Protein AF-A0A7S2KVE4-F1 (afdb_monomer_lite)

Sequence (294 aa):
MTSPTQKIRGSSISHDNDGPCSSSDQQRSCLSINYLPDSILRFIGEYLPKSSRAIMASALSRSACFDSDTLDFSDIGRDLAPKLTDSDISSILESIDAVNTLKVLKLIGCTNITGVGLDQLRGSIVLEQMDLSTSDSAMIANGEALFSPNFPWCFTLSEDAVIPILDSIIAEKDRALRHVQFPLVWRKKKSKQLVEFLESYNVPKRSRVCVQCDDNVVEFALWMNQTKDSSDWGLQRHTCYECTGHICQECEVGFCQDCKKQFCESCCTTKICDMCYSAVCSACEDLEVCEVCD

Foldseek 3Di:
DDDDDDDDDDDDDDDDDPDDDDDDDDPPVPDDPLPDDLVVLLVVLVVDDQQVQLLVLLVSLALSNHDDLEHACVPPDLVVLCVDELVSLLSSCVSNLNLERHQYDASASNLHYQQLSVLSNFLRQRHAEYHPEHYLQPVVDDDVLQPDPPNPRPHNHDCVRHLNRLVRLLVDLNRNHQYYHDYLVCQVVVDPSVVVSQVSVQQDNDFAAAPPPRDTADSPDRQADCDPPDSRHRQGPQAAPPPRHGHHPPQDWQQAPSNRGIHDCVVWDWDADPPPRHTHTVVSDPPPDDPVVD

Radius of gyration: 25.07 Å; chains: 1; bounding box: 78×84×50 Å

Structure (mmCIF, N/CA/C/O backbone):
data_AF-A0A7S2KVE4-F1
#
_entry.id   AF-A0A7S2KVE4-F1
#
loop_
_atom_site.group_PDB
_atom_site.id
_atom_site.type_symbol
_atom_site.label_atom_id
_atom_site.label_alt_id
_atom_site.label_comp_id
_atom_site.label_asym_id
_atom_site.label_entity_id
_atom_site.label_seq_id
_atom_site.pdbx_PDB_ins_code
_atom_site.Cartn_x
_atom_site.Cartn_y
_atom_site.Cartn_z
_atom_site.occupancy
_atom_site.B_iso_or_equiv
_atom_site.auth_seq_id
_atom_site.auth_comp_id
_atom_site.auth_asym_id
_atom_site.auth_atom_id
_atom_site.pdbx_PDB_model_num
ATOM 1 N N . MET A 1 1 ? -20.851 64.209 3.661 1.00 37.50 1 MET A N 1
ATOM 2 C CA . MET A 1 1 ? -22.262 64.602 3.485 1.00 37.50 1 MET A CA 1
ATOM 3 C C . MET A 1 1 ? -23.019 63.403 2.939 1.00 37.50 1 MET A C 1
ATOM 5 O O . MET A 1 1 ? -22.638 62.897 1.897 1.00 37.50 1 MET A O 1
ATOM 9 N N . THR A 1 2 ? -23.989 62.935 3.731 1.00 38.12 2 THR A N 1
ATOM 10 C CA . THR A 1 2 ? -25.195 62.160 3.367 1.00 38.12 2 THR A CA 1
ATOM 11 C C . THR A 1 2 ? -25.074 60.917 2.472 1.00 38.12 2 THR A C 1
ATOM 13 O O . THR A 1 2 ? -24.887 60.997 1.265 1.00 38.12 2 THR A O 1
ATOM 16 N N . SER A 1 3 ? -25.328 59.773 3.120 1.00 37.62 3 SER A N 1
ATOM 17 C CA . SER A 1 3 ? -25.843 58.507 2.569 1.00 37.62 3 SER A CA 1
ATOM 18 C C . SER A 1 3 ? -27.065 58.726 1.644 1.00 37.62 3 SER A C 1
ATOM 20 O O . SER A 1 3 ? -27.706 59.776 1.744 1.00 37.62 3 SER A O 1
ATOM 22 N N . PRO A 1 4 ? -27.465 57.741 0.815 1.00 42.78 4 PRO A N 1
ATOM 23 C CA . PRO A 1 4 ? -28.464 56.819 1.353 1.00 42.78 4 PRO A CA 1
ATOM 24 C C . PRO A 1 4 ? -28.351 55.349 0.924 1.00 42.78 4 PRO A C 1
ATOM 26 O O . PRO A 1 4 ? -28.014 54.972 -0.194 1.00 42.78 4 PRO A O 1
ATOM 29 N N . THR A 1 5 ? -28.756 54.551 1.899 1.00 38.25 5 THR A N 1
ATOM 30 C CA . THR A 1 5 ? -29.082 53.132 1.955 1.00 38.25 5 THR A CA 1
ATOM 31 C C . THR A 1 5 ? -30.133 52.727 0.911 1.00 38.25 5 THR A C 1
ATOM 33 O O . THR A 1 5 ? -31.184 53.363 0.819 1.00 38.25 5 THR A O 1
ATOM 36 N N . GLN A 1 6 ? -29.913 51.617 0.198 1.00 43.66 6 GLN A N 1
ATOM 37 C CA . GLN A 1 6 ? -30.975 50.912 -0.525 1.00 43.66 6 GLN A CA 1
ATOM 38 C C . GLN A 1 6 ? -31.408 49.658 0.236 1.00 43.66 6 GLN A C 1
ATOM 40 O O . GLN A 1 6 ? -30.608 48.849 0.696 1.00 43.66 6 GLN A O 1
ATOM 45 N N . LYS A 1 7 ? -32.727 49.574 0.385 1.00 37.28 7 LYS A N 1
ATOM 46 C CA . LYS A 1 7 ? -33.523 48.627 1.152 1.00 37.28 7 LYS A CA 1
ATOM 47 C C . LYS A 1 7 ? -34.227 47.751 0.118 1.00 37.28 7 LYS A C 1
ATOM 49 O O . LYS A 1 7 ? -35.029 48.283 -0.644 1.00 37.28 7 LYS A O 1
ATOM 54 N N . ILE A 1 8 ? -33.959 46.447 0.078 1.00 38.12 8 ILE A N 1
ATOM 55 C CA . ILE A 1 8 ? -34.764 45.506 -0.714 1.00 38.12 8 ILE A CA 1
ATOM 56 C C . ILE A 1 8 ? -35.298 44.419 0.216 1.00 38.12 8 ILE A C 1
ATOM 58 O O . ILE A 1 8 ? -34.554 43.689 0.862 1.00 38.12 8 ILE A O 1
ATOM 62 N N . ARG A 1 9 ? -36.631 44.404 0.301 1.00 35.88 9 ARG A N 1
ATOM 63 C CA . ARG A 1 9 ? -37.489 43.370 0.882 1.00 35.88 9 ARG A CA 1
ATOM 64 C C . ARG A 1 9 ? -37.515 42.153 -0.048 1.00 35.88 9 ARG A C 1
ATOM 66 O O . ARG A 1 9 ? -37.718 42.322 -1.244 1.00 35.88 9 ARG A O 1
ATOM 73 N N . GLY A 1 10 ? -37.452 40.961 0.532 1.00 31.58 10 GLY A N 1
ATOM 74 C CA . GLY A 1 10 ? -37.867 39.692 -0.074 1.00 31.58 10 GLY A CA 1
ATOM 75 C C . GLY A 1 10 ? -37.940 38.652 1.041 1.00 31.58 10 GLY A C 1
ATOM 76 O O . GLY A 1 10 ? -36.912 38.202 1.520 1.00 31.58 10 GLY A O 1
ATOM 77 N N . SER A 1 11 ? -39.086 38.563 1.712 1.00 33.53 11 SER A N 1
ATOM 78 C CA . SER A 1 11 ? -40.054 37.466 1.547 1.00 33.53 11 SER A CA 1
ATOM 79 C C . SER A 1 11 ? -39.602 36.187 2.250 1.00 33.53 11 SER A C 1
ATOM 81 O O . SER A 1 11 ? -38.958 35.316 1.678 1.00 33.53 11 SER A O 1
ATOM 83 N N . SER A 1 12 ? -39.983 36.113 3.521 1.00 33.41 12 SER A N 1
ATOM 84 C CA . SER A 1 12 ? -40.052 34.915 4.346 1.00 33.41 12 SER A CA 1
ATOM 85 C C . SER A 1 12 ? -41.015 33.906 3.712 1.00 33.41 12 SER A C 1
ATOM 87 O O . SER A 1 12 ? -42.195 34.204 3.541 1.00 33.41 12 SER A O 1
ATOM 89 N N . ILE A 1 13 ? -40.513 32.717 3.381 1.00 35.41 13 ILE A N 1
ATOM 90 C CA . ILE A 1 13 ? -41.338 31.541 3.094 1.00 35.41 13 ILE A CA 1
ATOM 91 C C . ILE A 1 13 ? -41.399 30.737 4.390 1.00 35.41 13 ILE A C 1
ATOM 93 O O . ILE A 1 13 ? -40.468 30.021 4.746 1.00 35.41 13 ILE A O 1
ATOM 97 N N . SER A 1 14 ? -42.490 30.929 5.121 1.00 36.00 14 SER A N 1
ATOM 98 C CA . SER A 1 14 ? -42.961 30.042 6.178 1.00 36.00 14 SER A CA 1
ATOM 99 C C . SER A 1 14 ? -43.645 28.840 5.526 1.00 36.00 14 SER A C 1
ATOM 101 O O . SER A 1 14 ? -44.708 28.993 4.923 1.00 36.00 14 SER A O 1
ATOM 103 N N . HIS A 1 15 ? -43.046 27.657 5.643 1.00 35.84 15 HIS A N 1
ATOM 104 C CA . HIS A 1 15 ? -43.763 26.394 5.489 1.00 35.84 15 HIS A CA 1
ATOM 105 C C . HIS A 1 15 ? -44.013 25.824 6.883 1.00 35.84 15 HIS A C 1
ATOM 107 O O . HIS A 1 15 ? -43.263 24.988 7.375 1.00 35.84 15 HIS A O 1
ATOM 113 N N . ASP A 1 16 ? -45.077 26.324 7.507 1.00 36.28 16 ASP A N 1
ATOM 114 C CA . ASP A 1 16 ? -45.781 25.619 8.570 1.00 36.28 16 ASP A CA 1
ATOM 115 C C . ASP A 1 16 ? -46.577 24.484 7.919 1.00 36.28 16 ASP A C 1
ATOM 117 O O . ASP A 1 16 ? -47.416 24.728 7.050 1.00 36.28 16 ASP A O 1
ATOM 121 N N . ASN A 1 17 ? -46.297 23.243 8.310 1.00 40.34 17 ASN A N 1
ATOM 122 C CA . ASN A 1 17 ? -47.206 22.112 8.121 1.00 40.34 17 ASN A CA 1
ATOM 123 C C . ASN A 1 17 ? -46.894 21.021 9.161 1.00 40.34 17 ASN A C 1
ATOM 125 O O . ASN A 1 17 ? -46.610 19.875 8.827 1.00 40.34 17 ASN A O 1
ATOM 129 N N . ASP A 1 18 ? -46.973 21.393 10.439 1.00 38.66 18 ASP A N 1
ATOM 130 C CA . ASP A 1 18 ? -47.100 20.443 11.545 1.00 38.66 18 ASP A CA 1
ATOM 131 C C . ASP A 1 18 ? -48.589 20.183 11.805 1.00 38.66 18 ASP A C 1
ATOM 133 O O . ASP A 1 18 ? -49.257 20.875 12.575 1.00 38.66 18 ASP A O 1
ATOM 137 N N . GLY A 1 19 ? -49.130 19.179 11.116 1.00 36.41 19 GLY A N 1
ATOM 138 C CA . GLY A 1 19 ? -50.400 18.554 11.475 1.00 36.41 19 GLY A CA 1
ATOM 139 C C . GLY A 1 19 ? -50.148 17.352 12.395 1.00 36.41 19 GLY A C 1
ATOM 140 O O . GLY A 1 19 ? -49.300 16.519 12.066 1.00 36.41 19 GLY A O 1
ATOM 141 N N . PRO A 1 20 ? -50.865 17.198 13.525 1.00 45.25 20 PRO A N 1
ATOM 142 C CA . PRO A 1 20 ? -50.695 16.044 14.392 1.00 45.25 20 PRO A CA 1
ATOM 143 C C . PRO A 1 20 ? -51.437 14.846 13.790 1.00 45.25 20 PRO A C 1
ATOM 145 O O . PRO A 1 20 ? -52.660 14.745 13.878 1.00 45.25 20 PRO A O 1
ATOM 148 N N . CYS A 1 21 ? -50.697 13.913 13.192 1.00 36.75 21 CYS A N 1
ATOM 149 C CA . CYS A 1 21 ? -51.222 12.581 12.907 1.00 36.75 21 CYS A CA 1
ATOM 150 C C . CYS A 1 21 ? -51.374 11.819 14.227 1.00 36.75 21 CYS A C 1
ATOM 152 O O . CYS A 1 21 ? -50.407 11.279 14.765 1.00 36.75 21 CYS A O 1
ATOM 154 N N . SER A 1 22 ? -52.597 11.773 14.749 1.00 48.34 22 SER A N 1
ATOM 155 C CA . SER A 1 22 ? -52.990 10.839 15.794 1.00 48.34 22 SER A CA 1
ATOM 156 C C . SER A 1 22 ? -53.785 9.663 15.219 1.00 48.34 22 SER A C 1
ATOM 158 O O . SER A 1 22 ? -54.640 9.804 14.347 1.00 48.34 22 SER A O 1
ATOM 160 N N . SER A 1 23 ? -53.510 8.503 15.818 1.00 46.81 23 SER A N 1
ATOM 161 C CA . SER A 1 23 ? -54.263 7.241 15.839 1.00 46.81 23 SER A CA 1
ATOM 162 C C . SER A 1 23 ? -54.229 6.288 14.629 1.00 46.81 23 SER A C 1
ATOM 164 O O . SER A 1 23 ? -55.011 6.386 13.691 1.00 46.81 23 SER A O 1
ATOM 166 N N . SER A 1 24 ? -53.435 5.228 14.838 1.00 46.12 24 SER A N 1
ATOM 167 C CA . SER A 1 24 ? -53.805 3.795 14.820 1.00 46.12 24 SER A CA 1
ATOM 168 C C . SER A 1 24 ? -53.152 2.898 13.754 1.00 46.12 24 SER A C 1
ATOM 170 O O . SER A 1 24 ? -53.350 3.044 12.556 1.00 46.12 24 SER A O 1
ATOM 172 N N . ASP A 1 25 ? -52.380 1.938 14.278 1.00 48.91 25 ASP A N 1
ATOM 173 C CA . ASP A 1 25 ? -52.050 0.621 13.728 1.00 48.91 25 ASP A CA 1
ATOM 174 C C . ASP A 1 25 ? -51.279 0.514 12.409 1.00 48.91 25 ASP A C 1
ATOM 176 O O . ASP A 1 25 ? -51.756 0.011 11.396 1.00 48.91 25 ASP A O 1
ATOM 180 N N . GLN A 1 26 ? -49.976 0.778 12.511 1.00 49.00 26 GLN A N 1
ATOM 181 C CA . GLN A 1 26 ? -48.989 -0.231 12.122 1.00 49.00 26 GLN A CA 1
ATOM 182 C C . GLN A 1 26 ? -47.690 0.024 12.882 1.00 49.00 26 GLN A C 1
ATOM 184 O O . GLN A 1 26 ? -46.795 0.736 12.433 1.00 49.00 26 GLN A O 1
ATOM 189 N N . GLN A 1 27 ? -47.580 -0.590 14.057 1.00 51.03 27 GLN A N 1
ATOM 190 C CA . GLN A 1 27 ? -46.311 -0.780 14.745 1.00 51.03 27 GLN A CA 1
ATOM 191 C C . GLN A 1 27 ? -45.487 -1.768 13.907 1.00 51.03 27 GLN A C 1
ATOM 193 O O . GLN A 1 27 ? -45.357 -2.944 14.229 1.00 51.03 27 GLN A O 1
ATOM 198 N N . ARG A 1 28 ? -44.981 -1.306 12.756 1.00 53.06 28 ARG A N 1
ATOM 199 C CA . ARG A 1 28 ? -43.907 -1.992 12.049 1.00 53.06 28 ARG A CA 1
ATOM 200 C C . ARG A 1 28 ? -42.734 -1.938 13.008 1.00 53.06 28 ARG A C 1
ATOM 202 O O . ARG A 1 28 ? -42.094 -0.900 13.146 1.00 53.06 28 ARG A O 1
ATOM 209 N N . SER A 1 29 ? -42.506 -3.037 13.717 1.00 63.84 29 SER A N 1
ATOM 210 C CA . SER A 1 29 ? -41.255 -3.315 14.404 1.00 63.84 29 SER A CA 1
ATOM 211 C C . SER A 1 29 ? -40.149 -3.222 13.357 1.00 63.84 29 SER A C 1
ATOM 213 O O . SER A 1 29 ? -39.866 -4.184 12.645 1.00 63.84 29 SER A O 1
ATOM 215 N N . CYS A 1 30 ? -39.615 -2.017 13.170 1.00 67.62 30 CYS A N 1
ATOM 216 C CA . CYS A 1 30 ? -38.537 -1.762 12.240 1.00 67.62 30 CYS A CA 1
ATOM 217 C C . CYS A 1 30 ? -37.311 -2.460 12.821 1.00 67.62 30 CYS A C 1
ATOM 219 O O . CYS A 1 30 ? -36.759 -2.026 13.833 1.00 67.62 30 CYS A O 1
ATOM 221 N N . LEU A 1 31 ? -36.949 -3.600 12.237 1.00 77.62 31 LEU A N 1
ATOM 222 C CA . LEU A 1 31 ? -35.719 -4.297 12.577 1.00 77.62 31 LEU A CA 1
ATOM 223 C C . LEU A 1 31 ? -34.563 -3.392 12.147 1.00 77.62 31 LEU A C 1
ATOM 225 O O . LEU A 1 31 ? -34.306 -3.2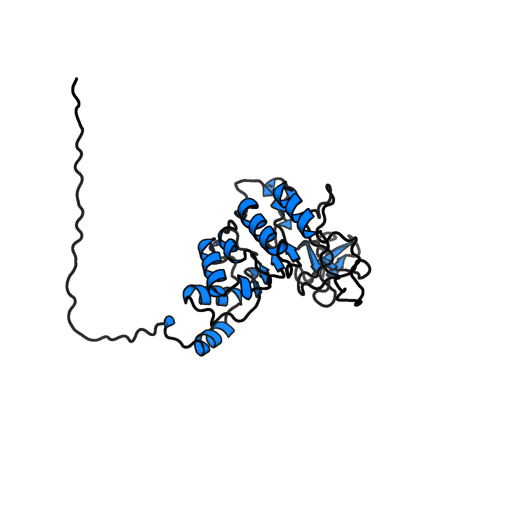33 10.957 1.00 77.62 31 LEU A O 1
ATOM 229 N N . SER A 1 32 ? -33.901 -2.762 13.116 1.00 86.25 32 SER A N 1
ATOM 230 C CA . SER A 1 32 ? -32.697 -1.981 12.853 1.00 86.25 32 SER A CA 1
ATOM 231 C C . SER A 1 32 ? -31.474 -2.877 12.975 1.00 86.25 32 SER A C 1
ATOM 233 O O . SER A 1 32 ? -31.273 -3.548 13.991 1.00 86.25 32 SER A O 1
ATOM 235 N N . ILE A 1 33 ? -30.642 -2.850 11.935 1.00 87.25 33 ILE A N 1
ATOM 236 C CA . ILE A 1 33 ? -29.373 -3.579 11.868 1.00 87.25 33 ILE A CA 1
ATOM 237 C C . ILE A 1 33 ? -28.438 -3.219 13.036 1.00 87.25 33 ILE A C 1
ATOM 239 O O . ILE A 1 33 ? -27.675 -4.063 13.500 1.00 87.25 33 ILE A O 1
ATOM 243 N N . ASN A 1 34 ? -28.573 -2.009 13.593 1.00 86.81 34 ASN A N 1
ATOM 244 C CA . ASN A 1 34 ? -27.774 -1.530 14.722 1.00 86.81 34 ASN A CA 1
ATOM 245 C C . ASN A 1 34 ? -28.021 -2.324 16.015 1.00 86.81 34 ASN A C 1
ATOM 247 O O . ASN A 1 34 ? -27.156 -2.334 16.887 1.00 86.81 34 ASN A O 1
ATOM 251 N N . TYR A 1 35 ? -29.165 -3.007 16.141 1.00 89.88 35 TYR A N 1
ATOM 252 C CA . TYR A 1 35 ? -29.484 -3.840 17.305 1.00 89.88 35 TYR A CA 1
ATOM 253 C C . TYR A 1 35 ? -29.068 -5.304 17.143 1.00 89.88 35 TYR A C 1
ATOM 255 O O . TYR A 1 35 ? -29.270 -6.098 18.063 1.00 89.88 35 TYR A O 1
ATOM 263 N N . LEU A 1 36 ? -28.492 -5.690 15.999 1.00 91.69 36 LEU A N 1
ATOM 264 C CA . LEU A 1 36 ? -28.006 -7.054 15.828 1.00 91.69 36 LEU A CA 1
ATOM 265 C C . LEU A 1 36 ? -26.792 -7.309 16.741 1.00 91.69 36 LEU A C 1
ATOM 267 O O . LEU A 1 36 ? -25.918 -6.442 16.865 1.00 91.69 36 LEU A O 1
ATOM 271 N N . PRO A 1 37 ? -26.701 -8.490 17.378 1.00 93.56 37 PRO A N 1
ATOM 272 C CA . PRO A 1 37 ? -25.508 -8.899 18.113 1.00 93.56 37 PRO A CA 1
ATOM 273 C C . PRO A 1 37 ? -24.274 -8.981 17.207 1.00 93.56 37 PRO A C 1
ATOM 275 O O . PRO A 1 37 ? -24.391 -9.310 16.026 1.00 93.56 37 PRO A O 1
ATOM 278 N N . ASP A 1 38 ? -23.085 -8.768 17.778 1.00 93.75 38 ASP A N 1
ATOM 279 C CA . ASP A 1 38 ? -21.805 -8.869 17.053 1.00 93.75 38 ASP A CA 1
ATOM 280 C C . ASP A 1 38 ? -21.6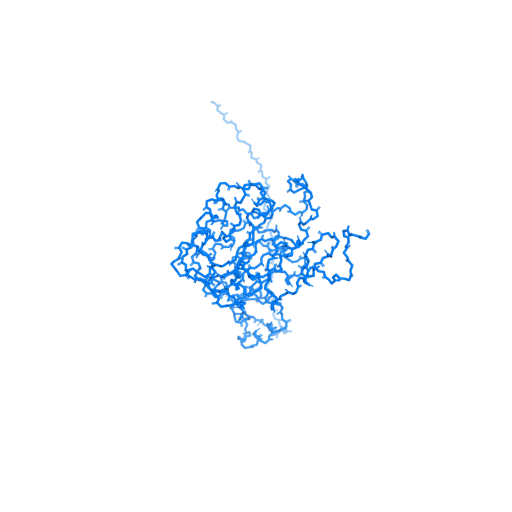30 -10.220 16.350 1.00 93.75 38 ASP A C 1
ATOM 282 O O . ASP A 1 38 ? -21.099 -10.277 15.246 1.00 93.75 38 ASP A O 1
ATOM 286 N N . SER A 1 39 ? -22.122 -11.309 16.950 1.00 94.62 39 SER A N 1
ATOM 287 C CA . SER A 1 39 ? -22.070 -12.644 16.344 1.00 94.62 39 SER A CA 1
ATOM 288 C C . SER A 1 39 ? -22.852 -12.732 15.032 1.00 94.62 39 SER A C 1
ATOM 290 O O . SER A 1 39 ? -22.402 -13.391 14.100 1.00 94.62 39 SER A O 1
ATOM 292 N N . ILE A 1 40 ? -23.992 -12.045 14.937 1.00 94.31 40 ILE A N 1
ATOM 293 C CA . ILE A 1 40 ? -24.805 -12.005 13.718 1.00 94.31 40 ILE A CA 1
ATOM 294 C C . ILE A 1 40 ? -24.165 -11.080 12.683 1.00 94.31 40 ILE A C 1
ATOM 296 O O . ILE A 1 40 ? -24.127 -11.425 11.507 1.00 94.31 40 ILE A O 1
ATOM 300 N N . LEU A 1 41 ? -23.621 -9.935 13.104 1.00 93.94 41 LEU A N 1
ATOM 301 C CA . LEU A 1 41 ? -22.902 -9.034 12.197 1.00 93.94 41 LEU A CA 1
ATOM 302 C C . LEU A 1 41 ? -21.656 -9.695 11.603 1.00 93.94 41 LEU A C 1
ATOM 304 O O . LEU A 1 41 ? -21.398 -9.535 10.414 1.00 93.94 41 LEU A O 1
ATOM 308 N N . ARG A 1 42 ? -20.922 -10.479 12.400 1.00 93.69 42 ARG A N 1
ATOM 309 C CA . ARG A 1 42 ? -19.792 -11.280 11.922 1.00 93.69 42 ARG A CA 1
ATOM 310 C C . ARG A 1 42 ? -20.238 -12.321 10.905 1.00 93.69 42 ARG A C 1
ATOM 312 O O . ARG A 1 42 ? -19.663 -12.378 9.827 1.00 93.69 42 ARG A O 1
ATOM 319 N N . PHE A 1 43 ? -21.307 -13.060 11.209 1.00 93.94 43 PHE A N 1
ATOM 320 C CA . PHE A 1 43 ? -21.885 -14.032 10.281 1.00 93.94 43 PHE A CA 1
ATOM 321 C C . PHE A 1 43 ? -22.322 -13.389 8.955 1.00 93.94 43 PHE A C 1
ATOM 323 O O . PHE A 1 43 ? -22.070 -13.941 7.893 1.00 93.94 43 PHE A O 1
ATOM 330 N N . ILE A 1 44 ? -22.932 -12.198 8.986 1.00 92.69 44 ILE A N 1
ATOM 331 C CA . ILE A 1 44 ? -23.250 -11.438 7.763 1.00 92.69 44 ILE A CA 1
ATOM 332 C C . ILE A 1 44 ? -21.961 -11.044 7.025 1.00 92.69 44 ILE A C 1
ATOM 334 O O . ILE A 1 44 ? -21.889 -11.162 5.803 1.00 92.69 44 ILE A O 1
ATOM 338 N N . GLY A 1 45 ? -20.940 -10.608 7.766 1.00 92.12 45 GLY A N 1
ATOM 339 C CA . GLY A 1 45 ? -19.639 -10.222 7.230 1.00 92.12 45 GLY A CA 1
ATOM 340 C C . GLY A 1 45 ? -18.917 -11.341 6.476 1.00 92.12 45 GLY A C 1
ATOM 341 O O . GLY A 1 45 ? -18.214 -11.042 5.517 1.00 92.12 45 GLY A O 1
ATOM 342 N N . GLU A 1 46 ? -19.118 -12.613 6.833 1.00 92.50 46 GLU A N 1
ATOM 343 C CA . GLU A 1 46 ? -18.507 -13.764 6.138 1.00 92.50 46 GLU A CA 1
ATOM 344 C C . GLU A 1 46 ? -18.897 -13.856 4.651 1.00 92.50 46 GLU A C 1
ATOM 346 O O . GLU A 1 46 ? -18.151 -14.422 3.855 1.00 92.50 46 GLU A O 1
ATOM 351 N N . TYR A 1 47 ? -20.023 -13.253 4.251 1.00 93.75 47 TYR A N 1
ATOM 352 C CA . TYR A 1 47 ? -20.472 -13.191 2.854 1.00 93.75 47 TYR A CA 1
ATOM 353 C C . TYR A 1 47 ? -19.953 -11.961 2.097 1.00 93.75 47 TYR A C 1
ATOM 355 O O . TYR A 1 47 ? -20.274 -11.783 0.921 1.00 93.75 47 TYR A O 1
ATOM 363 N N . LEU A 1 48 ? -19.191 -11.086 2.759 1.00 92.69 48 LEU A N 1
ATOM 364 C CA . LEU A 1 48 ? -18.720 -9.821 2.208 1.00 92.69 48 LEU A CA 1
ATOM 365 C C . LEU A 1 48 ? -17.197 -9.832 1.990 1.00 92.69 48 LEU A C 1
ATOM 367 O O . LEU A 1 48 ? -16.442 -10.310 2.848 1.00 92.69 48 LEU A O 1
ATOM 371 N N . PRO A 1 49 ? -16.706 -9.216 0.896 1.00 92.06 49 PRO A N 1
ATOM 372 C CA . PRO A 1 49 ? -15.285 -8.916 0.745 1.00 92.06 49 PRO A CA 1
ATOM 373 C C . PRO A 1 49 ? -14.739 -8.128 1.943 1.00 92.06 49 PRO A C 1
ATOM 375 O O . PRO A 1 49 ? -15.471 -7.375 2.593 1.00 92.06 49 PRO A O 1
ATOM 378 N N . LYS A 1 50 ? -13.439 -8.264 2.230 1.00 93.12 50 LYS A N 1
ATOM 379 C CA . LYS A 1 50 ? -12.784 -7.635 3.397 1.00 93.12 50 LYS A CA 1
ATOM 380 C C . LYS A 1 50 ? -13.026 -6.124 3.463 1.00 93.12 50 LYS A C 1
ATOM 382 O O . LYS A 1 50 ? -13.392 -5.597 4.508 1.00 93.12 50 LYS A O 1
ATOM 387 N N . SER A 1 51 ? -12.898 -5.430 2.341 1.00 92.75 51 SER A N 1
ATOM 388 C CA . SER A 1 51 ? -13.156 -3.990 2.245 1.00 92.75 51 SER A CA 1
ATOM 389 C C . SER A 1 51 ? -14.626 -3.625 2.463 1.00 92.75 51 SER A C 1
ATOM 391 O O . SER A 1 51 ? -14.915 -2.656 3.159 1.00 92.75 51 SER A O 1
ATOM 393 N N . SER A 1 52 ? -15.571 -4.433 1.972 1.00 94.62 52 SER A N 1
ATOM 394 C CA . SER A 1 52 ? -17.002 -4.242 2.265 1.00 94.62 52 SER A CA 1
ATOM 395 C C . SER A 1 52 ? -17.331 -4.451 3.744 1.00 94.62 52 SER A C 1
ATOM 397 O O . SER A 1 52 ? -18.143 -3.712 4.297 1.00 94.62 52 SER A O 1
ATOM 399 N N . ARG A 1 53 ? -16.660 -5.397 4.413 1.00 94.56 53 ARG A N 1
ATOM 400 C CA . ARG A 1 53 ? -16.752 -5.562 5.870 1.00 94.56 53 ARG A CA 1
ATOM 401 C C . ARG A 1 53 ? -16.252 -4.330 6.621 1.00 94.56 53 ARG A C 1
ATOM 403 O O . ARG A 1 53 ? -16.915 -3.886 7.548 1.00 94.56 53 ARG A O 1
ATOM 410 N N . ALA A 1 54 ? -15.133 -3.741 6.203 1.00 94.06 54 ALA A N 1
ATOM 411 C CA . ALA A 1 54 ? -14.609 -2.521 6.821 1.00 94.06 54 ALA A CA 1
ATOM 412 C C . ALA A 1 54 ? -15.557 -1.317 6.631 1.00 94.06 54 ALA A C 1
ATOM 414 O O . ALA A 1 54 ? -15.804 -0.561 7.570 1.00 94.06 54 ALA A O 1
ATOM 415 N N . ILE A 1 55 ? -16.162 -1.179 5.445 1.00 94.44 55 ILE A N 1
ATOM 416 C CA . ILE A 1 55 ? -17.192 -0.160 5.175 1.00 94.44 55 ILE A CA 1
ATOM 417 C C . ILE A 1 55 ? -18.424 -0.385 6.064 1.00 94.44 55 ILE A C 1
ATOM 419 O O . ILE A 1 55 ? -18.943 0.560 6.658 1.00 94.44 55 ILE A O 1
ATOM 423 N N . MET A 1 56 ? -18.875 -1.634 6.205 1.00 93.94 56 MET A N 1
ATOM 424 C CA . MET A 1 56 ? -19.973 -1.991 7.105 1.00 93.94 56 MET A CA 1
ATOM 425 C C . MET A 1 56 ? -19.625 -1.689 8.569 1.00 93.94 56 MET A C 1
ATOM 427 O O . MET A 1 56 ? -20.467 -1.156 9.291 1.00 93.94 56 MET A O 1
ATOM 431 N N . ALA A 1 57 ? -18.389 -1.962 8.995 1.00 93.00 57 ALA A N 1
ATOM 432 C CA . ALA A 1 57 ? -17.916 -1.647 10.339 1.00 93.00 57 ALA A CA 1
ATOM 433 C C . ALA A 1 57 ? -18.003 -0.144 10.615 1.00 93.00 57 ALA A C 1
ATOM 435 O O . ALA A 1 57 ? -18.492 0.260 11.669 1.00 93.00 57 ALA A O 1
ATOM 436 N N . SER A 1 58 ? -17.613 0.675 9.637 1.00 93.88 58 SER A N 1
ATOM 437 C CA . SER A 1 58 ? -17.725 2.130 9.708 1.00 93.88 58 SER A CA 1
ATOM 438 C C . SER A 1 58 ? -19.175 2.609 9.783 1.00 93.88 58 SER A C 1
ATOM 440 O O . SER A 1 58 ? -19.534 3.355 10.693 1.00 93.88 58 SER A O 1
ATOM 442 N N . ALA A 1 59 ? -20.039 2.109 8.893 1.00 93.56 59 ALA A N 1
ATOM 443 C CA . ALA A 1 59 ? -21.453 2.483 8.845 1.00 93.56 59 ALA A CA 1
ATOM 444 C C . ALA A 1 59 ? -22.213 2.140 10.139 1.00 93.56 59 ALA A C 1
ATOM 446 O O . ALA A 1 59 ? -23.161 2.833 10.507 1.00 93.56 59 ALA A O 1
ATOM 447 N N . LEU A 1 60 ? -21.801 1.072 10.826 1.00 92.44 60 LEU A N 1
ATOM 448 C CA . LEU A 1 60 ? -22.371 0.644 12.104 1.00 92.44 60 LEU A CA 1
ATOM 449 C C . LEU A 1 60 ? -21.625 1.215 13.318 1.00 92.44 60 LEU A C 1
ATOM 451 O O . LEU A 1 60 ? -22.072 0.997 14.444 1.00 92.44 60 LEU A O 1
ATOM 455 N N . SER A 1 61 ? -20.486 1.883 13.100 1.00 90.88 61 SER A N 1
ATOM 456 C CA . SER A 1 61 ? -19.521 2.280 14.134 1.00 90.88 61 SER A CA 1
ATOM 457 C C . SER A 1 61 ? -19.147 1.114 15.066 1.00 90.88 61 SER A C 1
ATOM 459 O O . SER A 1 61 ? -19.086 1.259 16.287 1.00 90.88 61 SER A O 1
ATOM 461 N N . ARG A 1 62 ? -18.965 -0.083 14.489 1.00 88.38 62 ARG A N 1
ATOM 462 C CA . ARG A 1 62 ? -18.703 -1.348 15.193 1.00 88.38 62 ARG A CA 1
ATOM 463 C C . ARG A 1 62 ? -17.710 -2.199 14.407 1.00 88.38 62 ARG A C 1
ATOM 465 O O . ARG A 1 62 ? -18.037 -2.694 13.333 1.00 88.38 62 ARG A O 1
ATOM 472 N N . SER A 1 63 ? -16.552 -2.488 14.996 1.00 88.62 63 SER A N 1
ATOM 473 C CA . SER A 1 63 ? -15.511 -3.342 14.397 1.00 88.62 63 SER A CA 1
ATOM 474 C C . SER A 1 63 ? -15.906 -4.816 14.243 1.00 88.62 63 SER A C 1
ATOM 476 O O . SER A 1 63 ? -15.210 -5.573 13.581 1.00 88.62 63 SER A O 1
ATOM 478 N N . ALA A 1 64 ? -17.030 -5.248 14.822 1.00 85.69 64 ALA A N 1
ATOM 479 C CA . ALA A 1 64 ? -17.405 -6.657 14.958 1.00 85.69 64 ALA A CA 1
ATOM 480 C C . ALA A 1 64 ? -17.458 -7.471 13.655 1.00 85.69 64 ALA A C 1
ATOM 482 O O . ALA A 1 64 ? -17.321 -8.697 13.698 1.00 85.69 64 ALA A O 1
ATOM 483 N N . CYS A 1 65 ? -17.681 -6.805 12.520 1.00 85.44 65 CYS A N 1
ATOM 484 C CA . CYS A 1 65 ? -17.730 -7.441 11.208 1.00 85.44 65 CYS A CA 1
ATOM 485 C C . CYS A 1 65 ? -16.378 -7.464 10.477 1.00 85.44 65 CYS A C 1
ATOM 487 O O . CYS A 1 65 ? -16.305 -8.078 9.418 1.00 85.44 65 CYS A O 1
ATOM 489 N N . PHE A 1 66 ? -15.317 -6.863 11.029 1.00 90.00 66 PHE A N 1
ATOM 490 C CA . PHE A 1 66 ? -13.982 -6.833 10.438 1.00 90.00 66 PHE A CA 1
ATOM 491 C C . PHE A 1 66 ? -12.947 -7.477 11.372 1.00 90.00 66 PHE A C 1
ATOM 493 O O . PHE A 1 66 ? -12.600 -6.937 12.417 1.00 90.00 66 PHE A O 1
ATOM 500 N N . ASP A 1 67 ? -12.458 -8.651 10.981 1.00 90.06 67 ASP A N 1
ATOM 501 C CA . ASP A 1 67 ? -11.504 -9.480 11.729 1.00 90.06 67 ASP A CA 1
ATOM 502 C C . ASP A 1 67 ? -10.204 -9.750 10.951 1.00 90.06 67 ASP A C 1
ATOM 504 O O . ASP A 1 67 ? -9.402 -10.599 11.339 1.00 90.06 67 ASP A O 1
ATOM 508 N N . SER A 1 68 ? -9.990 -9.033 9.844 1.00 93.88 68 SER A N 1
ATOM 509 C CA . SER A 1 68 ? -8.788 -9.158 9.021 1.00 93.88 68 SER A CA 1
ATOM 510 C C . SER A 1 68 ? -7.760 -8.095 9.399 1.00 93.88 68 SER A C 1
ATOM 512 O O . SER A 1 68 ? -8.103 -6.961 9.691 1.00 93.88 68 SER A O 1
ATOM 514 N N . ASP A 1 69 ? -6.481 -8.420 9.263 1.00 96.56 69 ASP A N 1
ATOM 515 C CA . ASP A 1 69 ? -5.370 -7.457 9.309 1.00 96.56 69 ASP A CA 1
ATOM 516 C C . ASP A 1 69 ? -5.067 -6.819 7.936 1.00 96.56 69 ASP A C 1
ATOM 518 O O . ASP A 1 69 ? -4.056 -6.138 7.760 1.00 96.56 69 ASP A O 1
ATOM 522 N N . THR A 1 70 ? -5.938 -7.046 6.949 1.00 96.94 70 THR A N 1
ATOM 523 C CA . THR A 1 70 ? -5.759 -6.643 5.553 1.00 96.94 70 THR A CA 1
ATOM 524 C C . THR A 1 70 ? -6.993 -5.895 5.074 1.00 96.94 70 THR A C 1
ATOM 526 O O . THR A 1 70 ? -8.099 -6.441 5.080 1.00 96.94 70 THR A O 1
ATOM 529 N N . LEU A 1 71 ? -6.786 -4.669 4.604 1.00 96.62 71 LEU A N 1
ATOM 530 C CA . LEU A 1 71 ? -7.791 -3.834 3.967 1.00 96.62 71 LEU A CA 1
ATOM 531 C C . LEU A 1 71 ? -7.360 -3.560 2.525 1.00 96.62 71 LEU A C 1
ATOM 533 O O . LEU A 1 71 ? -6.476 -2.742 2.266 1.00 96.62 71 LEU A O 1
ATOM 537 N N . ASP A 1 72 ? -7.988 -4.278 1.598 1.00 95.06 72 ASP A N 1
ATOM 538 C CA . ASP A 1 72 ? -7.709 -4.205 0.167 1.00 95.06 72 ASP A CA 1
ATOM 539 C C . ASP A 1 72 ? -8.928 -3.657 -0.584 1.00 95.06 72 ASP A C 1
ATOM 541 O O . ASP A 1 72 ? -9.992 -4.283 -0.628 1.00 95.06 72 ASP A O 1
ATOM 545 N N . PHE A 1 73 ? -8.789 -2.452 -1.138 1.00 93.12 73 PHE A N 1
ATOM 546 C CA . PHE A 1 73 ? -9.845 -1.810 -1.917 1.00 93.12 73 PHE A CA 1
ATOM 547 C C . PHE A 1 73 ? -9.863 -2.243 -3.391 1.00 93.12 73 PHE A C 1
ATOM 549 O O . PHE A 1 73 ? -10.784 -1.859 -4.105 1.00 93.12 73 PHE A O 1
ATOM 556 N N . SER A 1 74 ? -8.943 -3.100 -3.849 1.00 87.31 74 SER A N 1
ATOM 557 C CA . SER A 1 74 ? -9.078 -3.714 -5.182 1.00 87.31 74 SER A CA 1
ATOM 558 C C . SER A 1 74 ? -10.311 -4.627 -5.285 1.00 87.31 74 SER A C 1
ATOM 560 O O . SER A 1 74 ? -10.877 -4.784 -6.366 1.00 87.31 74 SER A O 1
ATOM 562 N N . ASP A 1 75 ? -10.786 -5.148 -4.147 1.00 86.00 75 ASP A N 1
ATOM 563 C CA . ASP A 1 75 ? -11.970 -6.009 -4.057 1.00 86.00 75 ASP A CA 1
ATOM 564 C C . ASP A 1 75 ? -13.305 -5.249 -4.149 1.00 86.00 75 ASP A C 1
ATOM 566 O O . ASP A 1 75 ? -14.359 -5.871 -4.319 1.00 86.00 75 ASP A O 1
ATOM 570 N N . ILE A 1 76 ? -13.312 -3.916 -3.999 1.00 85.56 76 ILE A N 1
ATOM 571 C CA . ILE A 1 76 ? -14.547 -3.145 -4.183 1.00 85.56 76 ILE A CA 1
ATOM 572 C C . ILE A 1 76 ? -14.741 -2.794 -5.652 1.00 85.56 76 ILE A C 1
ATOM 574 O O . ILE A 1 76 ? -13.812 -2.437 -6.371 1.00 85.56 76 ILE A O 1
ATOM 578 N N . GLY A 1 77 ? -15.995 -2.881 -6.100 1.00 80.88 77 GLY A N 1
ATOM 579 C CA . GLY A 1 77 ? -16.351 -2.606 -7.487 1.00 80.88 77 GLY A CA 1
ATOM 580 C C . GLY A 1 77 ? -15.818 -1.252 -7.964 1.00 80.88 77 GLY A C 1
ATOM 581 O O . GLY A 1 77 ? -15.816 -0.268 -7.217 1.00 80.88 77 GLY A O 1
ATOM 582 N N . ARG A 1 78 ? -15.427 -1.196 -9.244 1.00 82.00 78 ARG A N 1
ATOM 583 C CA . ARG A 1 78 ? -14.860 -0.002 -9.905 1.00 82.00 78 ARG A CA 1
ATOM 584 C C . ARG A 1 78 ? -15.763 1.234 -9.816 1.00 82.00 78 ARG A C 1
ATOM 586 O O . ARG A 1 78 ? -15.284 2.349 -9.969 1.00 82.00 78 ARG A O 1
ATOM 593 N N . ASP A 1 79 ? -17.049 1.043 -9.529 1.00 87.00 79 ASP A N 1
ATOM 594 C CA . ASP A 1 79 ? -18.032 2.115 -9.358 1.00 87.00 79 ASP A CA 1
ATOM 595 C C . ASP A 1 79 ? -18.084 2.699 -7.939 1.00 87.00 79 ASP A C 1
ATOM 597 O O . ASP A 1 79 ? -18.714 3.742 -7.733 1.00 87.00 79 ASP A O 1
ATOM 601 N N . LEU A 1 80 ? -17.504 2.014 -6.949 1.00 89.62 80 LEU A N 1
ATOM 602 C CA . LEU A 1 80 ? -17.541 2.409 -5.541 1.00 89.62 80 LEU A CA 1
ATOM 603 C C . LEU A 1 80 ? -16.207 2.985 -5.070 1.00 89.62 80 LEU A C 1
ATOM 605 O O . LEU A 1 80 ? -16.219 4.015 -4.403 1.00 89.62 80 LEU A O 1
ATOM 609 N N . ALA A 1 81 ? -15.075 2.382 -5.446 1.00 90.12 81 ALA A N 1
ATOM 610 C CA . ALA A 1 81 ? -13.755 2.844 -5.002 1.00 90.12 81 ALA A CA 1
ATOM 611 C C . ALA A 1 81 ? -13.487 4.328 -5.315 1.00 90.12 81 ALA A C 1
ATOM 613 O O . ALA A 1 81 ? -13.086 5.061 -4.410 1.00 90.12 81 ALA A O 1
ATOM 614 N N . PRO A 1 82 ? -13.826 4.837 -6.517 1.00 89.69 82 PRO A N 1
ATOM 615 C CA . PRO A 1 82 ? -13.651 6.253 -6.840 1.00 89.69 82 PRO A CA 1
ATOM 616 C C . PRO A 1 82 ? -14.571 7.201 -6.061 1.00 89.69 82 PRO A C 1
ATOM 618 O O . PRO A 1 82 ? -14.362 8.408 -6.100 1.00 89.69 82 PRO A O 1
ATOM 621 N N . LYS A 1 83 ? -15.620 6.692 -5.398 1.00 92.81 83 LYS A N 1
ATOM 622 C CA . LYS A 1 83 ? -16.561 7.511 -4.614 1.00 92.81 83 LYS A CA 1
ATOM 623 C C . LYS A 1 83 ? -16.119 7.699 -3.171 1.00 92.81 83 LYS A C 1
ATOM 625 O O . LYS A 1 83 ? -16.639 8.598 -2.518 1.00 92.81 83 LYS A O 1
ATOM 630 N N . LEU A 1 84 ? -15.196 6.869 -2.684 1.00 94.00 84 LEU A N 1
ATOM 631 C CA . LEU A 1 84 ? -14.660 7.015 -1.338 1.00 94.00 84 LEU A CA 1
ATOM 632 C C . LEU A 1 84 ? -13.891 8.333 -1.230 1.00 94.00 84 LEU A C 1
ATOM 634 O O . LEU A 1 84 ? -13.135 8.709 -2.126 1.00 94.00 84 LEU A O 1
ATOM 638 N N . THR A 1 85 ? -14.111 9.033 -0.125 1.00 95.69 85 THR A N 1
ATOM 639 C CA . THR A 1 85 ? -13.450 10.288 0.236 1.00 95.69 85 THR A CA 1
ATOM 640 C C . THR A 1 85 ? -12.494 10.073 1.408 1.00 95.69 85 THR A C 1
ATOM 642 O O . THR A 1 85 ? -12.555 9.057 2.101 1.00 95.69 85 THR A O 1
ATOM 645 N N . ASP A 1 86 ? -11.627 11.048 1.688 1.00 97.38 86 ASP A N 1
ATOM 646 C CA . ASP A 1 86 ? -10.788 11.022 2.894 1.00 97.38 86 ASP A CA 1
ATOM 647 C C . ASP A 1 86 ? -11.606 10.879 4.187 1.00 97.38 86 ASP A C 1
ATOM 649 O O . ASP A 1 86 ? -11.149 10.227 5.123 1.00 97.38 86 ASP A O 1
ATOM 653 N N . SER A 1 87 ? -12.822 11.440 4.232 1.00 97.75 87 SER A N 1
ATOM 654 C CA . SER A 1 87 ? -13.721 11.275 5.379 1.00 97.75 87 SER A CA 1
ATOM 655 C C . SER A 1 87 ? -14.131 9.815 5.549 1.00 97.75 87 SER A C 1
ATOM 657 O O . SER A 1 87 ? -14.066 9.298 6.661 1.00 97.75 87 SER A O 1
ATOM 659 N N . ASP A 1 88 ? -14.504 9.140 4.458 1.00 96.94 88 ASP A N 1
ATOM 660 C CA . ASP A 1 88 ? -14.893 7.726 4.497 1.00 96.94 88 ASP A CA 1
ATOM 661 C C . ASP A 1 88 ? -13.712 6.853 4.935 1.00 96.94 88 ASP A C 1
ATOM 663 O O . ASP A 1 88 ? -13.856 6.011 5.819 1.00 96.94 88 ASP A O 1
ATOM 667 N N . ILE A 1 89 ? -12.522 7.087 4.367 1.00 97.44 89 ILE A N 1
ATOM 668 C CA . ILE A 1 89 ? -11.307 6.348 4.731 1.00 97.44 89 ILE A CA 1
ATOM 669 C C . ILE A 1 89 ? -10.949 6.566 6.202 1.00 97.44 89 ILE A C 1
ATOM 671 O O . ILE A 1 89 ? -10.699 5.588 6.903 1.00 97.44 89 ILE A O 1
ATOM 675 N N . SER A 1 90 ? -10.988 7.806 6.699 1.00 97.94 90 SER A N 1
ATOM 676 C CA . SER A 1 90 ? -10.723 8.089 8.114 1.00 97.94 90 SER A CA 1
ATOM 677 C C . SER A 1 90 ? -11.702 7.346 9.020 1.00 97.94 90 SER A C 1
ATOM 679 O O . SER A 1 90 ? -11.273 6.687 9.965 1.00 97.94 90 SER A O 1
ATOM 681 N N . SER A 1 91 ? -13.005 7.403 8.724 1.00 97.31 91 SER A N 1
ATOM 682 C CA . SER A 1 91 ? -14.028 6.717 9.520 1.00 97.31 91 SER A CA 1
ATOM 683 C C . SER A 1 91 ? -13.893 5.195 9.468 1.00 97.31 91 SER A C 1
ATOM 685 O O . SER A 1 91 ? -14.170 4.528 10.466 1.00 97.31 91 SER A O 1
ATOM 687 N N . ILE A 1 92 ? -13.469 4.623 8.336 1.00 97.25 92 ILE A N 1
ATOM 688 C CA . ILE A 1 92 ? -13.190 3.187 8.215 1.00 97.25 92 ILE A CA 1
ATOM 689 C C . ILE A 1 92 ? -11.991 2.802 9.080 1.00 97.25 92 ILE A C 1
ATOM 691 O O . ILE A 1 92 ? -12.109 1.882 9.887 1.00 97.25 92 ILE A O 1
ATOM 695 N N . LEU A 1 93 ? -10.865 3.508 8.940 1.00 97.69 93 LEU A N 1
ATOM 696 C CA . LEU A 1 93 ? -9.629 3.208 9.665 1.00 97.69 93 LEU A CA 1
ATOM 697 C C . LEU A 1 93 ? -9.803 3.351 11.182 1.00 97.69 93 LEU A C 1
ATOM 699 O O . LEU A 1 93 ? -9.339 2.494 11.932 1.00 97.69 93 LEU A O 1
ATOM 703 N N . GLU A 1 94 ? -10.520 4.382 11.627 1.00 97.00 94 GLU A N 1
ATOM 704 C CA . GLU A 1 94 ? -10.874 4.574 13.036 1.00 97.00 94 GLU A CA 1
ATOM 705 C C . GLU A 1 94 ? -11.750 3.422 13.553 1.00 97.00 94 GLU A C 1
ATOM 707 O O . GLU A 1 94 ? -11.468 2.838 14.598 1.00 97.00 94 GLU A O 1
ATOM 712 N N . SER A 1 95 ? -12.776 3.027 12.790 1.00 96.38 95 SER A N 1
ATOM 713 C CA . SER A 1 95 ? -13.733 1.994 13.215 1.00 96.38 95 SER A CA 1
ATOM 714 C C . SER A 1 95 ? -13.128 0.595 13.340 1.00 96.38 95 SER A C 1
ATOM 716 O O . SER A 1 95 ? -13.703 -0.244 14.032 1.00 96.38 95 SER A O 1
ATOM 718 N N . ILE A 1 96 ? -12.003 0.326 12.672 1.00 95.69 96 ILE A N 1
ATOM 719 C CA . ILE A 1 96 ? -11.289 -0.960 12.742 1.00 95.69 96 ILE A CA 1
ATOM 720 C C . ILE A 1 96 ? -10.041 -0.907 13.636 1.00 95.69 96 ILE A C 1
ATOM 722 O O . ILE A 1 96 ? -9.298 -1.886 13.686 1.00 95.69 96 ILE A O 1
ATOM 726 N N . ASP A 1 97 ? -9.804 0.211 14.333 1.00 96.56 97 ASP A N 1
ATOM 727 C CA . ASP A 1 97 ? -8.590 0.448 15.129 1.00 96.56 97 ASP A CA 1
ATOM 728 C C . ASP A 1 97 ? -7.304 0.216 14.311 1.00 96.56 97 ASP A C 1
ATOM 730 O O . ASP A 1 97 ? -6.359 -0.456 14.732 1.00 96.56 97 ASP A O 1
ATOM 734 N N . ALA A 1 98 ? -7.286 0.739 13.079 1.00 97.31 98 ALA A N 1
ATOM 735 C CA . ALA A 1 98 ? -6.288 0.377 12.077 1.00 97.31 98 ALA A CA 1
ATOM 736 C C . ALA A 1 98 ? -4.846 0.631 12.534 1.00 97.31 98 ALA A C 1
ATOM 738 O O . ALA A 1 98 ? -3.949 -0.127 12.173 1.00 97.31 98 ALA A O 1
ATOM 739 N N . VAL A 1 99 ? -4.617 1.663 13.353 1.00 97.56 99 VAL A N 1
ATOM 740 C CA . VAL A 1 99 ? -3.283 2.002 13.869 1.00 97.56 99 VAL A CA 1
ATOM 741 C C . VAL A 1 99 ? -2.645 0.849 14.649 1.00 97.56 99 VAL A C 1
ATOM 743 O O . VAL A 1 99 ? -1.424 0.686 14.588 1.00 97.56 99 VAL A O 1
ATOM 746 N N . ASN A 1 100 ? -3.466 0.032 15.321 1.00 97.25 100 ASN A N 1
ATOM 747 C CA . ASN A 1 100 ? -3.045 -1.080 16.172 1.00 97.25 100 ASN A CA 1
ATOM 748 C C . ASN A 1 100 ? -3.297 -2.462 15.552 1.00 97.25 100 ASN A C 1
ATOM 750 O O . ASN A 1 100 ? -2.717 -3.443 16.018 1.00 97.25 100 ASN A O 1
ATOM 754 N N . THR A 1 101 ? -4.153 -2.569 14.531 1.00 97.12 101 THR A N 1
ATOM 755 C CA . THR A 1 101 ? -4.612 -3.868 14.003 1.00 97.12 101 THR A CA 1
ATOM 756 C C . THR A 1 101 ? -4.256 -4.118 12.538 1.00 97.12 101 THR A C 1
ATOM 758 O O . THR A 1 101 ? -4.108 -5.275 12.138 1.00 97.12 101 THR A O 1
ATOM 761 N N . LEU A 1 102 ? -4.111 -3.068 11.724 1.00 98.25 102 LEU A N 1
ATOM 762 C CA . LEU A 1 102 ? -4.002 -3.199 10.275 1.00 98.25 102 LEU A CA 1
ATOM 763 C C . LEU A 1 102 ? -2.545 -3.391 9.844 1.00 98.25 102 LEU A C 1
ATOM 765 O O . LEU A 1 102 ? -1.707 -2.514 10.035 1.00 98.25 102 LEU A O 1
ATOM 769 N N . LYS A 1 103 ? -2.253 -4.522 9.199 1.00 98.50 103 LYS A N 1
ATOM 770 C CA . LYS A 1 103 ? -0.926 -4.831 8.647 1.00 98.50 103 LYS A CA 1
ATOM 771 C C . LYS A 1 103 ? -0.793 -4.464 7.179 1.00 98.50 103 LYS A C 1
ATOM 773 O O . LYS A 1 103 ? 0.288 -4.067 6.754 1.00 98.50 103 LYS A O 1
ATOM 778 N N . VAL A 1 104 ? -1.866 -4.592 6.403 1.00 98.38 104 VAL A N 1
ATOM 779 C CA . VAL A 1 104 ? -1.842 -4.356 4.956 1.00 98.38 104 VAL A CA 1
ATOM 780 C C . VAL A 1 104 ? -2.951 -3.388 4.575 1.00 98.38 104 VAL A C 1
ATOM 782 O O . VAL A 1 104 ? -4.128 -3.675 4.784 1.00 98.38 104 VAL A O 1
ATOM 785 N N . LEU A 1 105 ? -2.574 -2.264 3.968 1.00 98.00 105 LEU A N 1
ATOM 786 C CA . LEU A 1 105 ? -3.502 -1.331 3.335 1.00 98.00 105 LEU A CA 1
ATOM 787 C C . LEU A 1 105 ? -3.194 -1.226 1.842 1.00 98.00 105 LEU A C 1
ATOM 789 O O . LEU A 1 105 ? -2.069 -0.897 1.470 1.00 98.00 105 LEU A O 1
ATOM 793 N N . LYS A 1 106 ? -4.195 -1.436 0.987 1.00 96.44 106 LYS A N 1
ATOM 794 C CA . LYS A 1 106 ? -4.080 -1.236 -0.464 1.00 96.44 106 LYS A CA 1
ATOM 795 C C . LYS A 1 106 ? -5.208 -0.333 -0.960 1.00 96.44 106 LYS A C 1
ATOM 797 O O . LYS A 1 106 ? -6.375 -0.700 -0.872 1.00 96.44 106 LYS A O 1
ATOM 802 N N . LEU A 1 107 ? -4.856 0.843 -1.483 1.00 94.44 107 LEU A N 1
ATOM 803 C CA . LEU A 1 107 ? -5.786 1.884 -1.959 1.00 94.44 107 LEU A CA 1
ATOM 804 C C . LEU A 1 107 ? -6.043 1.817 -3.475 1.00 94.44 107 LEU A C 1
ATOM 806 O O . LEU A 1 107 ? -6.395 2.820 -4.100 1.00 94.44 107 LEU A O 1
ATOM 810 N N . ILE A 1 108 ? -5.853 0.643 -4.076 1.00 88.75 108 ILE A N 1
ATOM 811 C CA . ILE A 1 108 ? -6.032 0.433 -5.514 1.00 88.75 108 ILE A CA 1
ATOM 812 C C . ILE A 1 108 ? -7.481 0.769 -5.889 1.00 88.75 108 ILE A C 1
ATOM 814 O O . ILE A 1 108 ? -8.420 0.295 -5.258 1.00 88.75 108 ILE A O 1
ATOM 818 N N . GLY A 1 109 ? -7.662 1.636 -6.891 1.00 86.06 109 GLY A N 1
ATOM 819 C CA . GLY A 1 109 ? -8.977 2.108 -7.339 1.00 86.06 109 GLY A CA 1
ATOM 820 C C . GLY A 1 109 ? -9.575 3.275 -6.537 1.00 86.06 109 GLY A C 1
ATOM 821 O O . GLY A 1 109 ? -10.535 3.891 -7.003 1.00 86.06 109 GLY A O 1
ATOM 822 N N . CYS A 1 110 ? -9.009 3.648 -5.384 1.00 91.31 110 CYS A N 1
ATOM 823 C CA . CYS A 1 110 ? -9.477 4.777 -4.568 1.00 91.31 110 CYS A CA 1
ATOM 824 C C . CYS A 1 110 ? -8.939 6.118 -5.095 1.00 91.31 110 CYS A C 1
ATOM 826 O O . CYS A 1 110 ? -8.064 6.749 -4.503 1.00 91.31 110 CYS A O 1
ATOM 828 N N . THR A 1 111 ? -9.452 6.565 -6.241 1.00 89.31 111 THR A N 1
ATOM 829 C CA . THR A 1 111 ? -8.897 7.705 -6.995 1.00 89.31 111 THR A CA 1
ATOM 830 C C . THR A 1 111 ? -9.290 9.087 -6.475 1.00 89.31 111 THR A C 1
ATOM 832 O O . THR A 1 111 ? -8.795 10.071 -7.010 1.00 89.31 111 THR A O 1
ATOM 835 N N . ASN A 1 112 ? -10.182 9.175 -5.484 1.00 91.75 112 ASN A N 1
ATOM 836 C CA . ASN A 1 112 ? -10.691 10.435 -4.921 1.00 91.75 112 ASN A CA 1
ATOM 837 C C . ASN A 1 112 ? -10.172 10.705 -3.492 1.00 91.75 112 ASN A C 1
ATOM 839 O O . ASN A 1 112 ? -10.736 11.498 -2.739 1.00 91.75 112 ASN A O 1
ATOM 843 N N . ILE A 1 113 ? -9.089 10.025 -3.107 1.00 93.81 113 ILE A N 1
ATOM 844 C CA . ILE A 1 113 ? -8.435 10.174 -1.805 1.00 93.81 113 ILE A CA 1
ATOM 845 C C . ILE A 1 113 ? -7.232 11.102 -1.942 1.00 93.81 113 ILE A C 1
ATOM 847 O O . ILE A 1 113 ? -6.374 10.895 -2.804 1.00 93.81 113 ILE A O 1
ATOM 851 N N . THR A 1 114 ? -7.160 12.129 -1.098 1.00 95.62 114 THR A N 1
ATOM 852 C CA . THR A 1 114 ? -6.021 13.059 -1.032 1.00 95.62 114 THR A CA 1
ATOM 853 C C . THR A 1 114 ? -4.911 12.567 -0.111 1.00 95.62 114 THR A C 1
ATOM 855 O O . THR A 1 114 ? -3.757 12.963 -0.266 1.00 95.62 114 THR A O 1
ATOM 858 N N . GLY A 1 115 ? -5.239 11.663 0.813 1.00 96.44 115 GLY A N 1
ATOM 859 C CA . GLY A 1 115 ? -4.319 11.075 1.782 1.00 96.44 115 GLY A CA 1
ATOM 860 C C . GLY A 1 115 ? -4.504 11.633 3.191 1.00 96.44 115 GLY A C 1
ATOM 861 O O . GLY A 1 115 ? -3.978 11.055 4.134 1.00 96.44 115 GLY A O 1
ATOM 862 N N . VAL A 1 116 ? -5.291 12.701 3.360 1.00 97.75 116 VAL A N 1
ATOM 863 C CA . VAL A 1 116 ? -5.641 13.273 4.672 1.00 97.75 116 VAL A CA 1
ATOM 864 C C . VAL A 1 116 ? -6.354 12.244 5.553 1.00 97.75 116 VAL A C 1
ATOM 866 O O . VAL A 1 116 ? -6.087 12.164 6.747 1.00 97.75 116 VAL A O 1
ATOM 869 N N . GLY A 1 117 ? -7.208 11.404 4.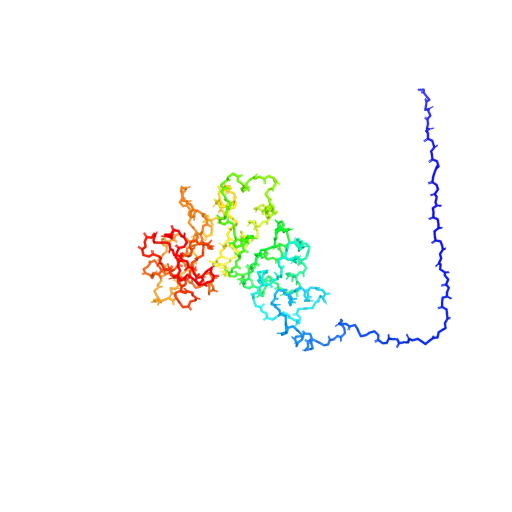966 1.00 97.56 117 GLY A N 1
ATOM 870 C CA . GLY A 1 117 ? -7.928 10.352 5.684 1.00 97.56 117 GLY A CA 1
ATOM 871 C C . GLY A 1 117 ? -7.027 9.245 6.236 1.00 97.56 117 GLY A C 1
ATOM 872 O O . GLY A 1 117 ? -7.462 8.469 7.081 1.00 97.56 117 GLY A O 1
ATOM 873 N N . LEU A 1 118 ? -5.768 9.174 5.791 1.00 98.12 118 LEU A N 1
ATOM 874 C CA . LEU A 1 118 ? -4.791 8.187 6.254 1.00 98.12 118 LEU A CA 1
ATOM 875 C C . LEU A 1 118 ? -4.093 8.599 7.555 1.00 98.12 118 LEU A C 1
ATOM 877 O O . LEU A 1 118 ? -3.312 7.810 8.083 1.00 98.12 118 LEU A O 1
ATOM 881 N N . ASP A 1 119 ? -4.356 9.801 8.085 1.00 98.19 119 ASP A N 1
ATOM 882 C CA . ASP A 1 119 ? -3.698 10.310 9.299 1.00 98.19 119 ASP A CA 1
ATOM 883 C C . ASP A 1 119 ? -3.908 9.392 10.517 1.00 98.19 119 ASP A C 1
ATOM 885 O O . ASP A 1 119 ? -3.045 9.314 11.388 1.00 98.19 119 ASP A O 1
ATOM 889 N N . GLN A 1 120 ? -4.983 8.594 10.513 1.00 97.75 120 GLN A N 1
ATOM 890 C CA . GLN A 1 120 ? -5.249 7.550 11.510 1.00 97.75 120 GLN A CA 1
ATOM 891 C C . GLN A 1 120 ? -4.143 6.484 11.606 1.00 97.75 120 GLN A C 1
ATOM 893 O O . GLN A 1 120 ? -4.066 5.785 12.606 1.00 97.75 120 GLN A O 1
ATOM 898 N N . LEU A 1 121 ? -3.279 6.334 10.597 1.00 98.50 121 LEU A N 1
ATOM 899 C CA . LEU A 1 121 ? -2.170 5.366 10.606 1.00 98.50 121 LEU A CA 1
ATOM 900 C C . LEU A 1 121 ? -0.868 5.933 11.181 1.00 98.50 121 LEU A C 1
ATOM 902 O O . LEU A 1 121 ? 0.141 5.225 11.243 1.00 98.50 121 LEU A O 1
ATOM 906 N N . ARG A 1 122 ? -0.856 7.211 11.570 1.00 98.25 122 ARG A N 1
ATOM 907 C CA . ARG A 1 122 ? 0.324 7.884 12.112 1.00 98.25 122 ARG A CA 1
ATOM 908 C C . ARG A 1 122 ? 0.865 7.130 13.330 1.00 98.25 122 ARG A C 1
ATOM 910 O O . ARG A 1 122 ? 0.126 6.819 14.257 1.00 98.25 122 ARG A O 1
ATOM 917 N N . GLY A 1 123 ? 2.167 6.847 13.322 1.00 97.81 123 GLY A N 1
ATOM 918 C CA . GLY A 1 123 ? 2.842 6.105 14.392 1.00 97.81 123 GLY A CA 1
ATOM 919 C C . GLY A 1 123 ? 2.459 4.623 14.492 1.00 97.81 123 GLY A C 1
ATOM 920 O O . GLY A 1 123 ? 2.781 3.990 15.494 1.00 97.81 123 GLY A O 1
ATOM 921 N N . SER A 1 124 ? 1.782 4.048 13.489 1.00 98.31 124 SER A N 1
ATOM 922 C CA . SER A 1 124 ? 1.482 2.614 13.498 1.00 98.31 124 SER A CA 1
ATOM 923 C C . SER A 1 124 ? 2.770 1.792 13.570 1.00 98.31 124 SER A C 1
ATOM 925 O O . SER A 1 124 ? 3.670 1.932 12.741 1.00 98.31 124 SER A O 1
ATOM 927 N N . ILE A 1 125 ? 2.835 0.892 14.549 1.00 97.25 125 ILE A N 1
ATOM 928 C CA . ILE A 1 125 ? 3.937 -0.066 14.694 1.00 97.25 125 ILE A CA 1
ATOM 929 C C . ILE A 1 125 ? 3.632 -1.412 14.032 1.00 97.25 125 ILE A C 1
ATOM 931 O O . ILE A 1 125 ? 4.544 -2.219 13.880 1.00 97.25 125 ILE A O 1
ATOM 935 N N . VAL A 1 126 ? 2.374 -1.660 13.643 1.00 98.00 126 VAL A N 1
ATOM 936 C CA . VAL A 1 126 ? 1.918 -2.946 13.087 1.00 98.00 126 VAL A CA 1
ATOM 937 C C . VAL A 1 126 ? 1.807 -2.950 11.567 1.00 98.00 126 VAL A C 1
ATOM 939 O O . VAL A 1 126 ? 1.829 -4.027 10.980 1.00 98.00 126 VAL A O 1
ATOM 942 N N . LEU A 1 127 ? 1.709 -1.782 10.922 1.00 98.38 127 LEU A N 1
ATOM 943 C CA . LEU A 1 127 ? 1.562 -1.708 9.472 1.00 98.38 127 LEU A CA 1
ATOM 944 C C . LEU A 1 127 ? 2.818 -2.246 8.771 1.00 98.38 127 LEU A C 1
ATOM 946 O O . LEU A 1 127 ? 3.909 -1.699 8.923 1.00 98.38 127 LEU A O 1
ATOM 950 N N . GLU A 1 128 ? 2.652 -3.303 7.980 1.00 97.88 128 GLU A N 1
ATOM 951 C CA . GLU A 1 128 ? 3.712 -3.988 7.236 1.00 97.88 128 GLU A CA 1
ATOM 952 C C . GLU A 1 128 ? 3.776 -3.544 5.772 1.00 97.88 128 GLU A C 1
ATOM 954 O O . GLU A 1 128 ? 4.866 -3.440 5.200 1.00 97.88 128 GLU A O 1
ATOM 959 N N . GLN A 1 129 ? 2.622 -3.258 5.167 1.00 98.25 129 GLN A N 1
ATOM 960 C CA . GLN A 1 129 ? 2.512 -2.928 3.752 1.00 98.25 129 GLN A CA 1
ATOM 961 C C . GLN A 1 129 ? 1.508 -1.809 3.495 1.00 98.25 129 GLN A C 1
ATOM 963 O O . GLN A 1 129 ? 0.375 -1.836 3.977 1.00 98.25 129 GLN A O 1
ATOM 968 N N . MET A 1 130 ? 1.920 -0.863 2.652 1.00 97.81 130 MET A N 1
ATOM 969 C CA . MET A 1 130 ? 1.049 0.174 2.112 1.00 97.81 130 MET A CA 1
ATOM 970 C C . MET A 1 130 ? 1.179 0.225 0.588 1.00 97.81 130 MET A C 1
ATOM 972 O O . MET A 1 130 ? 2.253 0.504 0.053 1.00 97.81 130 MET A O 1
ATOM 976 N N . ASP A 1 131 ? 0.087 -0.046 -0.122 1.00 96.75 131 ASP A N 1
ATOM 977 C CA . ASP A 1 131 ? 0.003 0.118 -1.570 1.00 96.75 131 ASP A CA 1
ATOM 978 C C . ASP A 1 131 ? -0.831 1.351 -1.923 1.00 96.75 131 ASP A C 1
ATOM 980 O O . ASP A 1 131 ? -2.041 1.395 -1.695 1.00 96.75 131 ASP A O 1
ATOM 984 N N . LEU A 1 132 ? -0.154 2.360 -2.469 1.00 94.94 132 LEU A N 1
ATOM 985 C CA . LEU A 1 132 ? -0.721 3.636 -2.894 1.00 94.94 132 LEU A CA 1
ATOM 986 C C . LEU A 1 132 ? -0.888 3.708 -4.420 1.00 94.94 132 LEU A C 1
ATOM 988 O O . LEU A 1 132 ? -1.156 4.779 -4.965 1.00 94.94 132 LEU A O 1
ATOM 992 N N . SER A 1 133 ? -0.672 2.605 -5.142 1.00 86.75 133 SER A N 1
ATOM 993 C CA . SER A 1 133 ? -0.928 2.566 -6.578 1.00 86.75 133 SER A CA 1
ATOM 994 C C . SER A 1 133 ? -2.424 2.745 -6.846 1.00 86.75 133 SER A C 1
ATOM 996 O O . SER A 1 133 ? -3.270 2.198 -6.149 1.00 86.75 133 SER A O 1
ATOM 998 N N . THR A 1 134 ? -2.769 3.578 -7.828 1.00 69.88 134 THR A N 1
ATOM 999 C CA . THR A 1 134 ? -4.158 4.021 -8.041 1.00 69.88 134 THR A CA 1
ATOM 1000 C C . THR A 1 134 ? -4.891 3.250 -9.134 1.00 69.88 134 THR A C 1
ATOM 1002 O O . THR A 1 134 ? -6.111 3.347 -9.226 1.00 69.88 134 THR A O 1
ATOM 1005 N N . SER A 1 135 ? -4.183 2.484 -9.965 1.00 67.00 135 SER A N 1
ATOM 1006 C CA . SER A 1 135 ? -4.796 1.589 -10.949 1.00 67.00 135 SER A CA 1
ATOM 1007 C C . SER A 1 135 ? -3.835 0.480 -11.355 1.00 67.00 135 SER A C 1
ATOM 1009 O O . SER A 1 135 ? -2.623 0.703 -11.435 1.00 67.00 135 SER A O 1
ATOM 1011 N N . ASP A 1 136 ? -4.401 -0.672 -11.701 1.00 56.53 136 ASP A N 1
ATOM 1012 C CA . ASP A 1 136 ? -3.664 -1.791 -12.294 1.00 56.53 136 ASP A CA 1
ATOM 1013 C C . ASP A 1 136 ? -3.176 -1.468 -13.722 1.00 56.53 136 ASP A C 1
ATOM 1015 O O . ASP A 1 136 ? -2.210 -2.050 -14.199 1.00 56.53 136 ASP A O 1
ATOM 1019 N N . SER A 1 137 ? -3.792 -0.487 -14.399 1.00 53.50 137 SER A N 1
ATOM 1020 C CA . SER A 1 137 ? -3.541 -0.156 -15.814 1.00 53.50 137 SER A CA 1
ATOM 1021 C C . SER A 1 137 ? -2.711 1.114 -16.056 1.00 53.50 137 SER A C 1
ATOM 1023 O O . SER A 1 137 ? -2.628 1.583 -17.194 1.00 53.50 137 SER A O 1
ATOM 1025 N N . ALA A 1 138 ? -2.051 1.678 -15.035 1.00 47.31 138 ALA A N 1
ATOM 1026 C CA . ALA A 1 138 ? -1.192 2.868 -15.186 1.00 47.31 138 ALA A CA 1
ATOM 1027 C C . ALA A 1 138 ? -0.021 2.683 -16.188 1.00 47.31 138 ALA A C 1
ATOM 1029 O O . ALA A 1 138 ? 0.659 3.651 -16.531 1.00 47.31 138 ALA A O 1
ATOM 1030 N N . MET A 1 139 ? 0.190 1.455 -16.671 1.00 49.03 139 MET A N 1
ATOM 1031 C CA . MET A 1 139 ? 1.091 1.069 -17.760 1.00 49.03 139 MET A CA 1
ATOM 1032 C C . MET A 1 139 ? 0.781 1.731 -19.113 1.00 49.03 139 MET A C 1
ATOM 1034 O O . MET A 1 139 ? 1.706 1.986 -19.877 1.00 49.03 139 MET A O 1
ATOM 1038 N N . ILE A 1 140 ? -0.484 2.054 -19.415 1.00 51.44 140 ILE A N 1
ATOM 1039 C CA . ILE A 1 140 ? -0.882 2.493 -20.771 1.00 51.44 140 ILE A CA 1
ATOM 1040 C C . ILE A 1 140 ? -0.629 4.000 -20.996 1.00 51.44 140 ILE A C 1
ATOM 1042 O O . ILE A 1 140 ? -0.599 4.488 -22.126 1.00 51.44 140 ILE A O 1
ATOM 1046 N N . ALA A 1 141 ? -0.398 4.772 -19.930 1.00 50.72 141 ALA A N 1
ATOM 1047 C CA . ALA A 1 141 ? -0.207 6.215 -20.029 1.00 50.72 141 ALA A CA 1
ATOM 1048 C C . ALA A 1 141 ? 1.261 6.578 -20.332 1.00 50.72 141 ALA A C 1
ATOM 1050 O O . ALA A 1 141 ? 2.133 6.596 -19.455 1.00 50.72 141 ALA A O 1
ATOM 1051 N N . ASN A 1 142 ? 1.532 6.926 -21.588 1.00 56.16 142 ASN A N 1
ATOM 1052 C CA . ASN A 1 142 ? 2.772 7.573 -22.012 1.00 56.16 142 ASN A CA 1
ATOM 1053 C C . ASN A 1 142 ? 2.967 8.943 -21.319 1.00 56.16 142 ASN A C 1
ATOM 1055 O O . ASN A 1 142 ? 2.026 9.583 -20.851 1.00 56.16 142 ASN A O 1
ATOM 1059 N N . GLY A 1 143 ? 4.232 9.361 -21.177 1.00 57.19 143 GLY A N 1
ATOM 1060 C CA . GLY A 1 143 ? 4.680 10.359 -20.191 1.00 57.19 143 GLY A CA 1
ATOM 1061 C C . GLY A 1 143 ? 3.980 11.722 -20.209 1.00 57.19 143 GLY A C 1
ATOM 1062 O O . GLY A 1 143 ? 3.860 12.323 -19.147 1.00 57.19 143 GLY A O 1
ATOM 1063 N N . GLU A 1 144 ? 3.484 12.185 -21.356 1.00 60.53 144 GLU A N 1
ATOM 1064 C CA . GLU A 1 144 ? 2.755 13.459 -21.457 1.00 60.53 144 GLU A CA 1
ATOM 1065 C C . GLU A 1 144 ? 1.300 13.351 -20.979 1.00 60.53 144 GLU A C 1
ATOM 1067 O O . GLU A 1 144 ? 0.758 14.301 -20.416 1.00 60.53 144 GLU A O 1
ATOM 1072 N N . ALA A 1 145 ? 0.674 12.180 -21.131 1.00 63.16 145 ALA A N 1
ATOM 1073 C CA . ALA A 1 145 ? -0.721 11.972 -20.762 1.00 63.16 145 ALA A CA 1
ATOM 1074 C C . ALA A 1 145 ? -0.921 11.977 -19.237 1.00 63.16 145 ALA A C 1
ATOM 1076 O O . ALA A 1 145 ? -1.923 12.499 -18.755 1.00 63.16 145 ALA A O 1
ATOM 1077 N N . LEU A 1 146 ? 0.067 11.493 -18.473 1.00 60.78 146 LEU A N 1
ATOM 1078 C CA . LEU A 1 146 ? 0.032 11.449 -17.002 1.00 60.78 146 LEU A CA 1
ATOM 1079 C C . LEU A 1 146 ? -0.076 12.825 -16.328 1.00 60.78 146 LEU A C 1
ATOM 1081 O O . LEU A 1 146 ? -0.500 12.895 -15.178 1.00 60.78 146 LEU A O 1
ATOM 1085 N N . PHE A 1 147 ? 0.324 13.897 -17.015 1.00 66.56 147 PHE A N 1
ATOM 1086 C CA . PHE A 1 147 ? 0.284 15.267 -16.490 1.00 66.56 147 PHE A CA 1
ATOM 1087 C C . PHE A 1 147 ? -0.819 16.117 -17.131 1.00 66.56 147 PHE A C 1
ATOM 1089 O O . PHE A 1 147 ? -0.914 17.314 -16.857 1.00 66.56 147 PHE A O 1
ATOM 1096 N N . SER A 1 148 ? -1.655 15.523 -17.986 1.00 66.00 148 SER A N 1
ATOM 1097 C CA . SER A 1 148 ? -2.780 16.233 -18.582 1.00 66.00 148 SER A CA 1
ATOM 1098 C C . SER A 1 148 ? -3.868 16.471 -17.526 1.00 66.00 148 SER A C 1
ATOM 1100 O O . SER A 1 148 ? -4.304 15.512 -16.887 1.00 66.00 148 SER A O 1
ATOM 1102 N N . PRO A 1 149 ? -4.383 17.705 -17.367 1.00 58.94 149 PRO A N 1
ATOM 1103 C CA . PRO A 1 149 ? -5.493 17.987 -16.452 1.00 58.94 149 PRO A CA 1
ATOM 1104 C C . PRO A 1 149 ? -6.790 17.266 -16.855 1.00 58.94 149 PRO A C 1
ATOM 1106 O O . PRO A 1 149 ? -7.690 17.119 -16.037 1.00 58.94 149 PRO A O 1
ATOM 1109 N N . ASN A 1 150 ? -6.872 16.799 -18.106 1.00 60.75 150 ASN A N 1
ATOM 1110 C CA . ASN A 1 150 ? -7.993 16.022 -18.631 1.00 60.75 150 ASN A CA 1
ATOM 1111 C C . ASN A 1 150 ? -7.755 14.507 -18.544 1.00 60.75 150 ASN A C 1
ATOM 1113 O O . ASN A 1 150 ? -8.547 13.741 -19.094 1.00 60.75 150 ASN A O 1
ATOM 1117 N N . PHE A 1 151 ? -6.658 14.055 -17.925 1.00 61.00 151 PHE A N 1
ATOM 1118 C CA . PHE A 1 151 ? -6.438 12.629 -17.753 1.00 61.00 151 PHE A CA 1
ATOM 1119 C C . PHE A 1 151 ? -7.453 12.103 -16.726 1.00 61.00 151 PHE A C 1
ATOM 1121 O O . PHE A 1 151 ? -7.487 12.605 -15.601 1.00 61.00 151 PHE A O 1
ATOM 1128 N N . PRO A 1 152 ? -8.280 11.102 -17.077 1.00 54.19 152 PRO A N 1
ATOM 1129 C CA . PRO A 1 152 ? -9.416 10.659 -16.259 1.00 54.19 152 PRO A CA 1
ATOM 1130 C C . PRO A 1 152 ? -9.021 10.037 -14.907 1.00 54.19 152 PRO A C 1
ATOM 1132 O O . PRO A 1 152 ? -9.889 9.687 -14.116 1.00 54.19 152 PRO A O 1
ATOM 1135 N N . TRP A 1 153 ? -7.720 9.942 -14.629 1.00 57.75 153 TRP A N 1
ATOM 1136 C CA . TRP A 1 153 ? -7.129 9.389 -13.413 1.00 57.75 153 TRP A CA 1
ATOM 1137 C C . TRP A 1 153 ? -6.254 10.427 -12.697 1.00 57.75 153 TRP A C 1
ATOM 1139 O O . TRP A 1 153 ? -5.164 10.099 -12.231 1.00 57.75 153 TRP A O 1
ATOM 1149 N N . CYS A 1 154 ? -6.683 11.697 -12.678 1.00 55.69 154 CYS A N 1
ATOM 1150 C CA . CYS A 1 154 ? -5.984 12.762 -11.960 1.00 55.69 154 CYS A CA 1
ATOM 1151 C C . CYS A 1 154 ? -5.811 12.353 -10.491 1.00 55.69 154 CYS A C 1
ATOM 1153 O O . CYS A 1 154 ? -6.779 12.168 -9.758 1.00 55.69 154 CYS A O 1
ATOM 1155 N N . PHE A 1 155 ? -4.559 12.142 -10.098 1.00 68.56 155 PHE A N 1
ATOM 1156 C CA . PHE A 1 155 ? -4.193 11.639 -8.785 1.00 68.56 155 PHE A CA 1
ATOM 1157 C C . PHE A 1 155 ? -4.482 12.722 -7.740 1.00 68.56 155 PHE A C 1
ATOM 1159 O O . PHE A 1 155 ? -3.803 13.747 -7.718 1.00 68.56 155 PHE A O 1
ATOM 1166 N N . THR A 1 156 ? -5.459 12.498 -6.861 1.00 85.69 156 THR A N 1
ATOM 1167 C CA . THR A 1 156 ? -5.697 13.386 -5.712 1.00 85.69 156 THR A CA 1
ATOM 1168 C C . THR A 1 156 ? -4.676 13.190 -4.598 1.00 85.69 156 THR A C 1
ATOM 1170 O O . THR A 1 156 ? -4.485 14.102 -3.796 1.00 85.69 156 THR A O 1
ATOM 1173 N N . LEU A 1 157 ? -4.015 12.027 -4.541 1.00 92.69 157 LEU A N 1
ATOM 1174 C CA . LEU A 1 157 ? -3.106 11.683 -3.454 1.00 92.69 157 LEU A CA 1
ATOM 1175 C C . LEU A 1 157 ? -1.924 12.662 -3.397 1.00 92.69 157 LEU A C 1
ATOM 1177 O O . LEU A 1 157 ? -1.147 12.790 -4.349 1.00 92.69 157 LEU A O 1
ATOM 1181 N N . SER A 1 158 ? -1.778 13.323 -2.252 1.00 95.06 158 SER A N 1
ATOM 1182 C CA . SER A 1 158 ? -0.771 14.347 -2.001 1.00 95.06 158 SER A CA 1
ATOM 1183 C C . SER A 1 158 ? 0.430 13.777 -1.252 1.00 95.06 158 SER A C 1
ATOM 1185 O O . SER A 1 158 ? 0.281 13.176 -0.186 1.00 95.06 158 SER A O 1
ATOM 1187 N N . GLU A 1 159 ? 1.633 14.018 -1.781 1.00 96.62 159 GLU A N 1
ATOM 1188 C CA . GLU A 1 159 ? 2.890 13.704 -1.086 1.00 96.62 159 GLU A CA 1
ATOM 1189 C C . GLU A 1 159 ? 2.934 14.401 0.285 1.00 96.62 159 GLU A C 1
ATOM 1191 O O . GLU A 1 159 ? 3.255 13.765 1.288 1.00 96.62 159 GLU A O 1
ATOM 1196 N N . ASP A 1 160 ? 2.480 15.659 0.347 1.00 97.56 160 ASP A N 1
ATOM 1197 C CA . ASP A 1 160 ? 2.469 16.470 1.569 1.00 97.56 160 ASP A CA 1
ATOM 1198 C C . ASP A 1 160 ? 1.564 15.884 2.664 1.00 97.56 160 ASP A C 1
ATOM 1200 O O . ASP A 1 160 ? 1.806 16.115 3.847 1.00 97.56 160 ASP A O 1
ATOM 1204 N N . ALA A 1 161 ? 0.526 15.127 2.289 1.00 97.81 161 ALA A N 1
ATOM 1205 C CA . ALA A 1 161 ? -0.361 14.464 3.242 1.00 97.81 161 ALA A CA 1
ATOM 1206 C C . ALA A 1 161 ? 0.203 13.109 3.696 1.00 97.81 161 ALA A C 1
ATOM 1208 O O . ALA A 1 161 ? 0.191 12.794 4.884 1.00 97.81 161 ALA A O 1
ATOM 1209 N N . VAL A 1 162 ? 0.716 12.308 2.758 1.00 98.12 162 VAL A N 1
ATOM 1210 C CA . VAL A 1 162 ? 1.060 10.901 3.014 1.00 98.12 162 VAL A CA 1
ATOM 1211 C C . VAL A 1 162 ? 2.478 10.713 3.540 1.00 98.12 162 VAL A C 1
ATOM 1213 O O . VAL A 1 162 ? 2.684 9.905 4.446 1.00 98.12 162 VAL A O 1
ATOM 1216 N N . ILE A 1 163 ? 3.469 11.433 3.006 1.00 98.44 163 ILE A N 1
ATOM 1217 C CA . ILE A 1 163 ? 4.866 11.237 3.414 1.00 98.44 163 ILE A CA 1
ATOM 1218 C C . ILE A 1 163 ? 5.062 11.485 4.918 1.00 98.44 163 ILE A C 1
ATOM 1220 O O . ILE A 1 163 ? 5.656 10.621 5.559 1.00 98.44 163 ILE A O 1
ATOM 1224 N N . PRO A 1 164 ? 4.481 12.529 5.548 1.00 98.62 164 PRO A N 1
ATOM 1225 C CA . PRO A 1 164 ? 4.600 12.711 6.996 1.00 98.62 164 PRO A CA 1
ATOM 1226 C C . PRO A 1 164 ? 4.000 11.573 7.836 1.00 98.62 164 PRO A C 1
ATOM 1228 O O . PRO A 1 164 ? 4.370 11.402 8.999 1.00 98.62 164 PRO A O 1
ATOM 1231 N N . ILE A 1 165 ? 3.034 10.824 7.296 1.00 98.62 165 ILE A N 1
ATOM 1232 C CA . ILE A 1 165 ? 2.462 9.642 7.955 1.00 98.62 165 ILE A CA 1
ATOM 1233 C C . ILE A 1 165 ? 3.464 8.493 7.857 1.00 98.62 165 ILE A C 1
ATOM 1235 O O . ILE A 1 165 ? 3.804 7.890 8.875 1.00 98.62 165 ILE A O 1
ATOM 1239 N N . LEU A 1 166 ? 4.006 8.238 6.664 1.00 98.44 166 LEU A N 1
ATOM 1240 C CA . LEU A 1 166 ? 5.039 7.223 6.471 1.00 98.44 166 LEU A CA 1
ATOM 1241 C C . LEU A 1 166 ? 6.292 7.517 7.309 1.00 98.44 166 LEU A C 1
ATOM 1243 O O . LEU A 1 166 ? 6.791 6.607 7.965 1.00 98.44 166 LEU A O 1
ATOM 1247 N N . ASP A 1 167 ? 6.744 8.774 7.365 1.00 98.31 167 ASP A N 1
ATOM 1248 C CA . ASP A 1 167 ? 7.844 9.229 8.227 1.00 98.31 167 ASP A CA 1
ATOM 1249 C C . ASP A 1 167 ? 7.592 8.886 9.696 1.00 98.31 167 ASP A C 1
ATOM 1251 O O . ASP A 1 167 ? 8.475 8.356 10.371 1.00 98.31 167 ASP A O 1
ATOM 1255 N N . SER A 1 168 ? 6.372 9.125 10.189 1.00 98.25 168 SER A N 1
ATOM 1256 C CA . SER A 1 168 ? 6.011 8.782 11.568 1.00 98.25 168 SER A CA 1
ATOM 1257 C C . SER A 1 168 ? 6.093 7.279 11.838 1.00 98.25 168 SER A C 1
ATOM 1259 O O . SER A 1 168 ? 6.641 6.876 12.856 1.00 98.25 168 SER A O 1
ATOM 1261 N N . ILE A 1 169 ? 5.638 6.446 10.897 1.00 97.75 169 ILE A N 1
ATOM 1262 C CA . ILE A 1 169 ? 5.694 4.983 11.006 1.00 97.75 169 ILE A CA 1
ATOM 1263 C C . ILE A 1 169 ? 7.152 4.519 11.020 1.00 97.75 169 ILE A C 1
ATOM 1265 O O . ILE A 1 169 ? 7.535 3.649 11.801 1.00 97.75 169 ILE A O 1
ATOM 1269 N N . ILE A 1 170 ? 8.006 5.108 10.177 1.00 96.12 170 ILE A N 1
ATOM 1270 C CA . ILE A 1 170 ? 9.404 4.685 10.079 1.00 96.12 170 ILE A CA 1
ATOM 1271 C C . ILE A 1 170 ? 10.294 5.269 11.188 1.00 96.12 170 ILE A C 1
ATOM 1273 O O . ILE A 1 170 ? 11.403 4.761 11.421 1.00 96.12 170 ILE A O 1
ATOM 1277 N N . ALA A 1 171 ? 9.839 6.311 11.881 1.00 96.19 1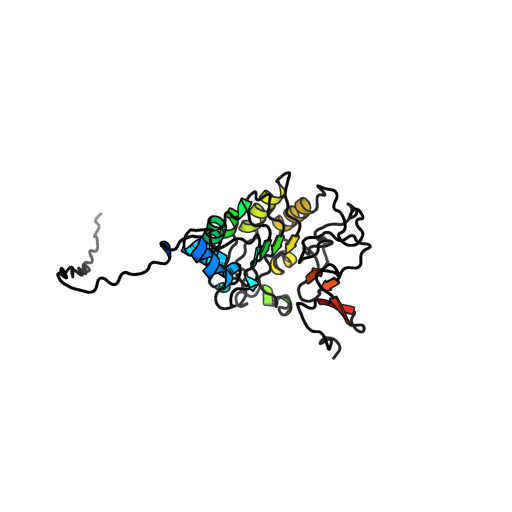71 ALA A N 1
ATOM 1278 C CA . ALA A 1 171 ? 10.499 6.848 13.063 1.00 96.19 171 ALA A CA 1
ATOM 1279 C C . ALA A 1 171 ? 10.413 5.877 14.253 1.00 96.19 171 ALA A C 1
ATOM 1281 O O . ALA A 1 171 ? 11.345 5.832 15.060 1.00 96.19 171 ALA A O 1
ATOM 1282 N N . GLU A 1 172 ? 9.369 5.045 14.310 1.00 95.56 172 GLU A N 1
ATOM 1283 C CA . GLU A 1 172 ? 9.166 4.085 15.392 1.00 95.56 172 GLU A CA 1
ATOM 1284 C C . GLU A 1 172 ? 10.293 3.045 15.490 1.00 95.56 172 GLU A C 1
ATOM 1286 O O . GLU A 1 172 ? 10.830 2.532 14.497 1.00 95.56 172 GLU A O 1
ATOM 1291 N N . LYS A 1 173 ? 10.664 2.710 16.732 1.00 89.69 173 LYS A N 1
ATOM 1292 C CA . LYS A 1 173 ? 11.745 1.755 17.037 1.00 89.69 173 LYS A CA 1
ATOM 1293 C C . LYS A 1 173 ? 11.409 0.337 16.571 1.00 89.69 173 LYS A C 1
ATOM 1295 O O . LYS A 1 173 ? 12.289 -0.396 16.109 1.00 89.69 173 LYS A O 1
ATOM 1300 N N . ASP A 1 174 ? 10.136 -0.021 16.693 1.00 87.81 174 ASP A N 1
ATOM 1301 C CA . ASP A 1 174 ? 9.587 -1.342 16.405 1.00 87.81 174 ASP A CA 1
ATOM 1302 C C . ASP A 1 174 ? 8.725 -1.366 15.140 1.00 87.81 174 ASP A C 1
ATOM 1304 O O . ASP A 1 174 ? 7.862 -2.224 15.001 1.00 87.81 174 ASP A O 1
ATOM 1308 N N . ARG A 1 175 ? 9.007 -0.457 14.193 1.00 91.69 175 ARG A N 1
ATOM 1309 C CA . ARG A 1 175 ? 8.309 -0.367 12.906 1.00 91.69 175 ARG A CA 1
ATOM 1310 C C . ARG A 1 175 ? 8.230 -1.723 12.192 1.00 91.69 175 ARG A C 1
ATOM 1312 O O . ARG A 1 175 ? 9.258 -2.371 11.963 1.00 91.69 175 ARG A O 1
ATOM 1319 N N . ALA A 1 176 ? 7.023 -2.112 11.792 1.00 94.50 176 ALA A N 1
ATOM 1320 C CA . ALA A 1 176 ? 6.784 -3.316 11.002 1.00 94.50 176 ALA A CA 1
ATOM 1321 C C . ALA A 1 176 ? 6.810 -3.069 9.485 1.00 94.50 176 ALA A C 1
ATOM 1323 O O . ALA A 1 176 ? 6.837 -4.039 8.733 1.00 94.50 176 ALA A O 1
ATOM 1324 N N . LEU A 1 177 ? 6.862 -1.808 9.031 1.00 96.12 177 LEU A N 1
ATOM 1325 C CA . LEU A 1 177 ? 6.756 -1.457 7.613 1.00 96.12 177 LEU A CA 1
ATOM 1326 C C . LEU A 1 177 ? 7.909 -2.053 6.787 1.00 96.12 177 LEU A C 1
ATOM 1328 O O . LEU A 1 177 ? 9.092 -1.790 7.030 1.00 96.12 177 LEU A O 1
ATOM 1332 N N . ARG A 1 178 ? 7.539 -2.873 5.802 1.00 94.69 178 ARG A N 1
ATOM 1333 C CA . ARG A 1 178 ? 8.432 -3.649 4.927 1.00 94.69 178 ARG A CA 1
ATOM 1334 C C . ARG A 1 178 ? 8.250 -3.333 3.455 1.00 94.69 178 ARG A C 1
ATOM 1336 O O . ARG A 1 178 ? 9.210 -3.497 2.704 1.00 94.69 178 ARG A O 1
ATOM 1343 N N . HIS A 1 179 ? 7.053 -2.913 3.052 1.00 96.56 179 HIS A N 1
ATOM 1344 C CA . HIS A 1 179 ? 6.723 -2.684 1.654 1.00 96.56 179 HIS A CA 1
ATOM 1345 C C . HIS A 1 179 ? 5.901 -1.406 1.474 1.00 96.56 179 HIS A C 1
ATOM 1347 O O . HIS A 1 179 ? 4.822 -1.264 2.050 1.00 96.56 179 HIS A O 1
ATOM 1353 N N . VAL A 1 180 ? 6.359 -0.507 0.600 1.00 97.12 180 VAL A N 1
ATOM 1354 C CA . VAL A 1 180 ? 5.569 0.648 0.154 1.00 97.12 180 VAL A CA 1
ATOM 1355 C C . VAL A 1 180 ? 5.546 0.696 -1.368 1.00 97.12 180 VAL A C 1
ATOM 1357 O O . VAL A 1 180 ? 6.595 0.747 -2.004 1.00 97.12 180 VAL A O 1
ATOM 1360 N N . GLN A 1 181 ? 4.351 0.695 -1.958 1.00 96.25 181 GLN A N 1
ATOM 1361 C CA . GLN A 1 181 ? 4.177 0.894 -3.396 1.00 96.25 181 GLN A CA 1
ATOM 1362 C C . GLN A 1 181 ? 3.727 2.329 -3.662 1.00 96.25 181 GLN A C 1
ATOM 1364 O O . GLN A 1 181 ? 2.618 2.711 -3.295 1.00 96.25 181 GLN A O 1
ATOM 1369 N N . PHE A 1 182 ? 4.569 3.122 -4.326 1.00 95.38 182 PHE A N 1
ATOM 1370 C CA . PHE A 1 182 ? 4.262 4.520 -4.636 1.00 95.38 182 PHE A CA 1
ATOM 1371 C C . PHE A 1 182 ? 3.549 4.703 -5.984 1.00 95.38 182 PHE A C 1
ATOM 1373 O O . PHE A 1 182 ? 3.851 3.977 -6.946 1.00 95.38 182 PHE A O 1
ATOM 1380 N N . PRO A 1 183 ? 2.691 5.738 -6.117 1.00 92.56 183 PRO A N 1
ATOM 1381 C CA . PRO A 1 183 ? 2.138 6.136 -7.405 1.00 92.56 183 PRO A CA 1
ATOM 1382 C C . PRO A 1 183 ? 3.245 6.395 -8.436 1.00 92.56 183 PRO A C 1
ATOM 1384 O O . PRO A 1 183 ? 4.266 7.021 -8.138 1.00 92.56 183 PRO A O 1
ATOM 1387 N N . LEU A 1 184 ? 3.027 5.974 -9.688 1.00 88.69 184 LEU A N 1
ATOM 1388 C CA . LEU A 1 184 ? 3.986 6.196 -10.781 1.00 88.69 184 LEU A CA 1
ATOM 1389 C C . LEU A 1 184 ? 4.325 7.685 -10.962 1.00 88.69 184 LEU A C 1
ATOM 1391 O O . LEU A 1 184 ? 5.474 8.024 -11.241 1.00 88.69 184 LEU A O 1
ATOM 1395 N N . VAL A 1 185 ? 3.344 8.572 -10.778 1.00 88.69 185 VAL A N 1
ATOM 1396 C CA . VAL A 1 185 ? 3.534 10.024 -10.896 1.00 88.69 185 VAL A CA 1
ATOM 1397 C C . VAL A 1 185 ? 4.528 10.563 -9.863 1.00 88.69 185 VAL A C 1
ATOM 1399 O O . VAL A 1 185 ? 5.415 11.335 -10.226 1.00 88.69 185 VAL A O 1
ATOM 1402 N N . TRP A 1 186 ? 4.468 10.097 -8.612 1.00 93.31 186 TRP A N 1
ATOM 1403 C CA . TRP A 1 186 ? 5.425 10.487 -7.572 1.00 93.31 186 TRP A CA 1
ATOM 1404 C C . TRP A 1 186 ? 6.831 9.990 -7.910 1.00 93.31 186 TRP A C 1
ATOM 1406 O O . TRP A 1 186 ? 7.801 10.746 -7.835 1.00 93.31 186 TRP A O 1
ATOM 1416 N N . ARG A 1 187 ? 6.933 8.747 -8.400 1.00 93.00 187 ARG A N 1
ATOM 1417 C CA . ARG A 1 187 ? 8.205 8.144 -8.828 1.00 93.00 187 ARG A CA 1
ATOM 1418 C C . ARG A 1 187 ? 8.860 8.867 -10.005 1.00 93.00 187 ARG A C 1
ATOM 1420 O O . ARG A 1 187 ? 10.082 8.966 -10.062 1.00 93.00 187 ARG A O 1
ATOM 1427 N N . LYS A 1 188 ? 8.067 9.402 -10.937 1.00 90.56 188 LYS A N 1
ATOM 1428 C CA . LYS A 1 188 ? 8.574 10.219 -12.052 1.00 90.56 188 LYS A CA 1
ATOM 1429 C C . LYS A 1 188 ? 8.979 11.623 -11.602 1.00 90.56 188 LYS A C 1
ATOM 1431 O O . LYS A 1 188 ? 10.014 12.114 -12.043 1.00 90.56 188 LYS A O 1
ATOM 1436 N N . LYS A 1 189 ? 8.182 12.254 -10.732 1.00 92.31 189 LYS A N 1
ATOM 1437 C CA . LYS A 1 189 ? 8.414 13.619 -10.237 1.00 92.31 189 LYS A CA 1
ATOM 1438 C C . LYS A 1 189 ? 9.629 13.716 -9.314 1.00 92.31 189 LYS A C 1
ATOM 1440 O O . LYS A 1 189 ? 10.315 14.732 -9.357 1.00 92.31 189 LYS A O 1
ATOM 1445 N N . LYS A 1 190 ? 9.892 12.678 -8.507 1.00 95.00 190 LYS A N 1
ATOM 1446 C CA . LYS A 1 190 ? 11.039 12.600 -7.581 1.00 95.00 190 LYS A CA 1
ATOM 1447 C C . LYS A 1 190 ? 11.126 13.838 -6.688 1.00 95.00 190 LYS A C 1
ATOM 1449 O O . LYS A 1 190 ? 12.143 14.532 -6.670 1.00 95.00 190 LYS A O 1
ATOM 1454 N N . SER A 1 191 ? 10.027 14.165 -6.004 1.00 96.56 191 SER A N 1
ATOM 1455 C CA . SER A 1 191 ? 10.012 15.337 -5.129 1.00 96.56 191 SER A CA 1
ATOM 1456 C C . SER A 1 191 ? 11.105 15.230 -4.063 1.00 96.56 191 SER A C 1
ATOM 1458 O O . SER A 1 191 ? 11.508 14.133 -3.670 1.00 96.56 191 SER A O 1
ATOM 1460 N N . LYS A 1 192 ? 11.562 16.381 -3.567 1.00 97.88 192 LYS A N 1
ATOM 1461 C CA . LYS A 1 192 ? 12.540 16.433 -2.478 1.00 97.88 192 LYS A CA 1
ATOM 1462 C C . LYS A 1 192 ? 12.062 15.644 -1.250 1.00 97.88 192 LYS A C 1
ATOM 1464 O O . LYS A 1 192 ? 12.842 14.889 -0.687 1.00 97.88 192 LYS A O 1
ATOM 1469 N N . GLN A 1 193 ? 10.786 15.778 -0.893 1.00 97.81 193 GLN A N 1
ATOM 1470 C CA . GLN A 1 193 ? 10.200 15.109 0.266 1.00 97.81 193 GLN A CA 1
ATOM 1471 C C . GLN A 1 193 ? 10.219 13.582 0.110 1.00 97.81 193 GLN A C 1
ATOM 1473 O O . GLN A 1 193 ? 10.612 12.866 1.025 1.00 97.81 193 GLN A O 1
ATOM 1478 N N . LEU A 1 194 ? 9.860 13.073 -1.074 1.00 97.56 194 LEU A N 1
ATOM 1479 C CA . LEU A 1 194 ? 9.924 11.640 -1.344 1.00 97.56 194 LEU A CA 1
ATOM 1480 C C . LEU A 1 194 ? 11.371 11.131 -1.344 1.00 97.56 194 LEU A C 1
ATOM 1482 O O . LEU A 1 194 ? 11.627 10.054 -0.823 1.00 97.56 194 LEU A O 1
ATOM 1486 N N . VAL A 1 195 ? 12.325 11.891 -1.893 1.00 97.62 195 VAL A N 1
ATOM 1487 C CA . VAL A 1 195 ? 13.756 11.536 -1.842 1.00 97.62 195 VAL A CA 1
ATOM 1488 C C . VAL A 1 195 ? 14.227 11.382 -0.391 1.00 97.62 195 VAL A C 1
ATOM 1490 O O . VAL A 1 195 ? 14.786 10.341 -0.052 1.00 97.62 195 VAL A O 1
ATOM 1493 N N . GLU A 1 196 ? 13.939 12.363 0.468 1.00 97.94 196 GLU A N 1
ATOM 1494 C CA . GLU A 1 196 ? 14.305 12.347 1.895 1.00 97.94 196 GLU A CA 1
ATOM 1495 C C . GLU A 1 196 ? 13.662 11.164 2.644 1.00 97.94 196 GLU A C 1
ATOM 1497 O O . GLU A 1 196 ? 14.322 10.484 3.441 1.00 97.94 196 GLU A O 1
ATOM 1502 N N . PHE A 1 197 ? 12.395 10.857 2.339 1.00 97.75 197 PHE A N 1
ATOM 1503 C CA . PHE A 1 197 ? 11.723 9.671 2.869 1.00 97.75 197 PHE A CA 1
ATOM 1504 C C . PHE A 1 197 ? 12.431 8.382 2.437 1.00 97.75 197 PHE A C 1
ATOM 1506 O O . PHE A 1 197 ? 12.720 7.526 3.272 1.00 97.75 197 PHE A O 1
ATOM 1513 N N . LEU A 1 198 ? 12.734 8.223 1.142 1.00 96.88 198 LEU A N 1
ATOM 1514 C CA . LEU A 1 198 ? 13.369 7.006 0.628 1.00 96.88 198 LEU A CA 1
ATOM 1515 C C . LEU A 1 198 ? 14.760 6.795 1.238 1.00 96.88 198 LEU A C 1
ATOM 1517 O O . LEU A 1 198 ? 15.135 5.653 1.505 1.00 96.88 198 LEU A O 1
ATOM 1521 N N . GLU A 1 199 ? 15.530 7.865 1.449 1.00 95.69 199 GLU A N 1
ATOM 1522 C CA . GLU A 1 199 ? 16.813 7.822 2.162 1.00 95.69 199 GLU A CA 1
ATOM 1523 C C . GLU A 1 199 ? 16.624 7.300 3.592 1.00 95.69 199 GLU A C 1
ATOM 1525 O O . GLU A 1 199 ? 17.291 6.345 3.993 1.00 95.69 199 GLU A O 1
ATOM 1530 N N . SER A 1 200 ? 15.649 7.843 4.323 1.00 95.38 200 SER A N 1
ATOM 1531 C CA . SER A 1 200 ? 15.324 7.433 5.697 1.00 95.38 200 SER A CA 1
ATOM 1532 C C . SER A 1 200 ? 14.781 5.999 5.789 1.00 95.38 200 SER A C 1
ATOM 1534 O O . SER A 1 200 ? 15.081 5.263 6.738 1.00 95.38 200 SER A O 1
ATOM 1536 N N . TYR A 1 201 ? 13.993 5.575 4.800 1.00 94.50 201 TYR A N 1
ATOM 1537 C CA . TYR A 1 201 ? 13.435 4.228 4.705 1.00 94.50 201 TYR A CA 1
ATOM 1538 C C . TYR A 1 201 ? 14.520 3.178 4.442 1.00 94.50 201 TYR A C 1
ATOM 1540 O O . TYR A 1 201 ? 14.499 2.104 5.044 1.00 94.50 201 TYR A O 1
ATOM 1548 N N . ASN A 1 202 ? 15.501 3.512 3.599 1.00 92.62 202 ASN A N 1
ATOM 1549 C CA . ASN A 1 202 ? 16.590 2.613 3.224 1.00 92.62 202 ASN A CA 1
ATOM 1550 C C . ASN A 1 202 ? 17.618 2.368 4.335 1.00 92.62 202 ASN A C 1
ATOM 1552 O O . ASN A 1 202 ? 18.381 1.412 4.216 1.00 92.62 202 ASN A O 1
ATOM 1556 N N . VAL A 1 203 ? 17.640 3.171 5.406 1.00 89.88 203 VAL A N 1
ATOM 1557 C CA . VAL A 1 203 ? 18.541 2.943 6.547 1.00 89.88 203 VAL A CA 1
ATOM 1558 C C . VAL A 1 203 ? 18.254 1.564 7.167 1.00 89.88 203 VAL A C 1
ATOM 1560 O O . VAL A 1 203 ? 17.158 1.362 7.718 1.00 89.88 203 VAL A O 1
ATOM 1563 N N . PRO A 1 204 ? 19.212 0.615 7.122 1.00 74.94 204 PRO A N 1
ATOM 1564 C CA . PRO A 1 204 ? 19.050 -0.700 7.728 1.00 74.94 204 PRO A CA 1
ATOM 1565 C C . PRO A 1 204 ? 18.845 -0.556 9.237 1.00 74.94 204 PRO A C 1
ATOM 1567 O O . PRO A 1 204 ? 19.611 0.122 9.917 1.00 74.94 204 PRO A O 1
ATOM 1570 N N . LYS A 1 205 ? 17.791 -1.173 9.784 1.00 67.56 205 LYS A N 1
ATOM 1571 C CA . LYS A 1 205 ? 17.548 -1.171 11.241 1.00 67.56 205 LYS A CA 1
ATOM 1572 C C . LYS A 1 205 ? 17.534 -2.565 11.870 1.00 67.56 205 LYS A C 1
ATOM 1574 O O . LYS A 1 205 ? 17.602 -2.658 13.093 1.00 67.56 205 LYS A O 1
ATOM 1579 N N . ARG A 1 206 ? 17.423 -3.643 11.082 1.00 72.19 206 ARG A N 1
ATOM 1580 C CA . ARG A 1 206 ? 17.362 -5.034 11.571 1.00 72.19 206 ARG A CA 1
ATOM 1581 C C . ARG A 1 206 ? 17.956 -5.994 10.551 1.00 72.19 206 ARG A C 1
ATOM 1583 O O . ARG A 1 206 ? 17.763 -5.786 9.354 1.00 72.19 206 ARG A O 1
ATOM 1590 N N . SER A 1 207 ? 18.591 -7.059 11.042 1.00 76.62 207 SER A N 1
ATOM 1591 C CA . SER A 1 207 ? 18.885 -8.222 10.203 1.00 76.62 207 SER A CA 1
ATOM 1592 C C . SER A 1 207 ? 17.570 -8.794 9.681 1.00 76.62 207 SER A C 1
ATOM 1594 O O . SER A 1 207 ? 16.603 -8.928 10.437 1.00 76.62 207 SER A O 1
ATOM 1596 N N . ARG A 1 208 ? 17.525 -9.087 8.386 1.00 84.62 208 ARG A N 1
ATOM 1597 C CA . ARG A 1 208 ? 16.369 -9.663 7.699 1.00 84.62 208 ARG A CA 1
ATOM 1598 C C . ARG A 1 208 ? 16.798 -10.997 7.113 1.00 84.62 208 ARG A C 1
ATOM 1600 O O . ARG A 1 208 ? 17.886 -11.091 6.560 1.00 84.62 208 ARG A O 1
ATOM 1607 N N . VAL A 1 209 ? 15.944 -12.003 7.245 1.00 90.31 209 VAL A N 1
ATOM 1608 C CA . VAL A 1 209 ? 16.194 -13.359 6.747 1.00 90.31 209 VAL A CA 1
ATOM 1609 C C . VAL A 1 209 ? 15.453 -13.542 5.429 1.00 90.31 209 VAL A C 1
ATOM 1611 O O . VAL A 1 209 ? 14.311 -13.096 5.289 1.00 90.31 209 VAL A O 1
ATOM 1614 N N . CYS A 1 210 ? 16.122 -14.144 4.455 1.00 91.88 210 CYS A N 1
ATOM 1615 C CA . CYS A 1 210 ? 15.532 -14.486 3.179 1.00 91.88 210 CYS A CA 1
ATOM 1616 C C . CYS A 1 210 ? 14.520 -15.618 3.353 1.00 91.88 210 CYS A C 1
ATOM 1618 O O . CYS A 1 210 ? 14.853 -16.663 3.893 1.00 91.88 210 CYS A O 1
ATOM 1620 N N . VAL A 1 211 ? 13.306 -15.446 2.830 1.00 91.56 211 VAL A N 1
ATOM 1621 C CA . VAL A 1 211 ? 12.248 -16.467 2.928 1.00 91.56 211 VAL A CA 1
ATOM 1622 C C . VAL A 1 211 ? 12.467 -17.701 2.045 1.00 91.56 211 VAL A C 1
ATOM 1624 O O . VAL A 1 211 ? 11.686 -18.641 2.135 1.00 91.56 211 VAL A O 1
ATOM 1627 N N . GLN A 1 212 ? 13.475 -17.695 1.166 1.00 90.88 212 GLN A N 1
ATOM 1628 C CA . GLN A 1 212 ? 13.764 -18.805 0.249 1.00 90.88 212 GLN A CA 1
ATOM 1629 C C . GLN A 1 212 ? 14.988 -19.628 0.667 1.00 90.88 212 GLN A C 1
ATOM 1631 O O . GLN A 1 212 ? 14.965 -20.844 0.503 1.00 90.88 212 GLN A O 1
ATOM 1636 N N . CYS A 1 213 ? 16.036 -18.997 1.207 1.00 92.88 213 CYS A N 1
ATOM 1637 C CA . CYS A 1 213 ? 17.276 -19.690 1.580 1.00 92.88 213 CYS A CA 1
ATOM 1638 C C . CYS A 1 213 ? 17.655 -19.578 3.063 1.00 92.88 213 CYS A C 1
ATOM 1640 O O . CYS A 1 213 ? 18.694 -20.098 3.450 1.00 92.88 213 CYS A O 1
ATOM 1642 N N . ASP A 1 214 ? 16.854 -18.894 3.886 1.00 90.31 214 ASP A N 1
ATOM 1643 C CA . ASP A 1 214 ? 17.134 -18.614 5.304 1.00 90.31 214 ASP A CA 1
ATOM 1644 C C . ASP A 1 214 ? 18.444 -17.840 5.579 1.00 90.31 214 ASP A C 1
ATOM 1646 O O . ASP A 1 214 ? 18.812 -17.612 6.736 1.00 90.31 214 ASP A O 1
ATOM 1650 N N . ASP A 1 215 ? 19.127 -17.350 4.540 1.00 89.94 215 ASP A N 1
ATOM 1651 C CA . ASP A 1 215 ? 20.307 -16.504 4.695 1.00 89.94 215 ASP A CA 1
ATOM 1652 C C . ASP A 1 215 ? 19.932 -15.069 5.069 1.00 89.94 215 ASP A C 1
ATOM 1654 O O . ASP A 1 215 ? 18.853 -14.557 4.753 1.00 89.94 215 ASP A O 1
ATOM 1658 N N . ASN A 1 216 ? 20.867 -14.367 5.709 1.00 87.12 216 ASN A N 1
ATOM 1659 C CA . ASN A 1 216 ? 20.700 -12.941 5.959 1.00 87.12 216 ASN A CA 1
ATOM 1660 C C . ASN A 1 216 ? 20.702 -12.175 4.629 1.00 87.12 216 ASN A C 1
ATOM 1662 O O . ASN A 1 216 ? 21.636 -12.276 3.833 1.00 87.12 216 ASN A O 1
ATOM 1666 N N . VAL A 1 217 ? 19.678 -11.352 4.412 1.00 83.69 217 VAL A N 1
ATOM 1667 C CA . VAL A 1 217 ? 19.637 -10.427 3.281 1.00 83.69 217 VAL A CA 1
ATOM 1668 C C . VAL A 1 217 ? 20.720 -9.377 3.499 1.00 83.69 217 VAL A C 1
ATOM 1670 O O . VAL A 1 217 ? 20.695 -8.637 4.483 1.00 83.69 217 VAL A O 1
ATOM 1673 N N . VAL A 1 218 ? 21.695 -9.360 2.591 1.00 76.06 218 VAL A N 1
ATOM 1674 C CA . VAL A 1 218 ? 22.895 -8.525 2.686 1.00 76.06 218 VAL A CA 1
ATOM 1675 C C . VAL A 1 218 ? 22.523 -7.049 2.866 1.00 76.06 218 VAL A C 1
ATOM 1677 O O . VAL A 1 218 ? 21.734 -6.492 2.105 1.00 76.06 218 VAL A O 1
ATOM 1680 N N . GLU A 1 219 ? 23.145 -6.404 3.855 1.00 66.12 219 GLU A N 1
ATOM 1681 C CA . GLU A 1 219 ? 22.837 -5.039 4.310 1.00 66.12 219 GLU A CA 1
ATOM 1682 C C . GLU A 1 219 ? 23.055 -3.949 3.241 1.00 66.12 219 GLU A C 1
ATOM 1684 O O . GLU A 1 219 ? 22.492 -2.861 3.333 1.00 66.12 219 GLU A O 1
ATOM 1689 N N . PHE A 1 220 ? 23.836 -4.233 2.195 1.00 68.31 220 PHE A N 1
ATOM 1690 C CA . PHE A 1 220 ? 24.188 -3.257 1.158 1.00 68.31 220 PHE A CA 1
ATOM 1691 C C . PHE A 1 220 ? 23.109 -3.044 0.086 1.00 68.31 220 PHE A C 1
ATOM 1693 O O . PHE A 1 220 ? 23.243 -2.138 -0.740 1.00 68.31 220 PHE A O 1
ATOM 1700 N N . ALA A 1 221 ? 22.048 -3.855 0.066 1.00 76.38 221 ALA A N 1
ATOM 1701 C CA . ALA A 1 221 ? 20.975 -3.697 -0.906 1.00 76.38 221 ALA A CA 1
ATOM 1702 C C . ALA A 1 221 ? 20.012 -2.572 -0.488 1.00 76.38 221 ALA A C 1
ATOM 1704 O O . ALA A 1 221 ? 19.392 -2.617 0.574 1.00 76.38 221 ALA A O 1
ATOM 1705 N N . LEU A 1 222 ? 19.849 -1.563 -1.350 1.00 88.19 222 LEU A N 1
ATOM 1706 C CA . LEU A 1 222 ? 18.815 -0.543 -1.170 1.00 88.19 222 LEU A CA 1
ATOM 1707 C C . LEU A 1 222 ? 17.428 -1.188 -1.312 1.00 88.19 222 LEU A C 1
ATOM 1709 O O . LEU A 1 222 ? 17.101 -1.732 -2.369 1.00 88.19 222 LEU A O 1
ATOM 1713 N N . TRP A 1 223 ? 16.601 -1.082 -0.270 1.00 90.06 223 TRP A N 1
ATOM 1714 C CA . TRP A 1 223 ? 15.225 -1.597 -0.258 1.00 90.06 223 TRP A CA 1
ATOM 1715 C C . TRP A 1 223 ? 14.341 -0.899 -1.286 1.00 90.06 223 TRP A C 1
ATOM 1717 O O . TRP A 1 223 ? 13.501 -1.529 -1.915 1.00 90.06 223 TRP A O 1
ATOM 1727 N N . MET A 1 224 ? 14.564 0.394 -1.481 1.00 93.50 224 MET A N 1
ATOM 1728 C CA . MET A 1 224 ? 13.936 1.202 -2.513 1.00 93.50 224 MET A CA 1
ATOM 1729 C C . MET A 1 224 ? 14.999 1.653 -3.500 1.00 93.50 224 MET A C 1
ATOM 1731 O O . MET A 1 224 ? 16.016 2.231 -3.108 1.00 93.50 224 MET A O 1
ATOM 1735 N N . ASN A 1 225 ? 14.758 1.424 -4.786 1.00 93.81 225 ASN A N 1
ATOM 1736 C CA . ASN A 1 225 ? 15.678 1.841 -5.835 1.00 93.81 225 ASN A CA 1
ATOM 1737 C C . ASN A 1 225 ? 15.775 3.376 -5.906 1.00 93.81 225 ASN A C 1
ATOM 1739 O O . ASN A 1 225 ? 14.773 4.056 -6.118 1.00 93.81 225 ASN A O 1
ATOM 1743 N N . GLN A 1 226 ? 16.987 3.917 -5.778 1.00 93.38 226 GLN A N 1
ATOM 1744 C CA . GLN A 1 226 ? 17.258 5.356 -5.867 1.00 93.38 226 GLN A CA 1
ATOM 1745 C C . GLN A 1 226 ? 18.189 5.737 -7.031 1.00 93.38 226 GLN A C 1
ATOM 1747 O O . GLN A 1 226 ? 18.706 6.853 -7.080 1.00 93.38 226 GLN A O 1
ATOM 1752 N N . THR A 1 227 ? 18.414 4.847 -8.001 1.00 93.19 227 THR A N 1
ATOM 1753 C CA . THR A 1 227 ? 19.250 5.149 -9.171 1.00 93.19 227 THR A CA 1
ATOM 1754 C C . THR A 1 227 ? 18.628 6.291 -9.981 1.00 93.19 227 THR A C 1
ATOM 1756 O O . THR A 1 227 ? 17.527 6.150 -10.516 1.00 93.19 227 THR A O 1
ATOM 1759 N N . LYS A 1 228 ? 19.332 7.433 -10.067 1.00 86.31 228 LYS A N 1
ATOM 1760 C CA . LYS A 1 228 ? 18.799 8.713 -10.577 1.00 86.31 228 LYS A CA 1
ATOM 1761 C C . LYS A 1 228 ? 18.129 8.613 -11.947 1.00 86.31 228 LYS A C 1
ATOM 1763 O O . LYS A 1 228 ? 17.089 9.238 -12.129 1.00 86.31 228 LYS A O 1
ATOM 1768 N N . ASP A 1 229 ? 18.640 7.771 -12.839 1.00 87.31 229 ASP A N 1
ATOM 1769 C CA . ASP A 1 229 ? 18.160 7.656 -14.224 1.00 87.31 229 ASP A CA 1
ATOM 1770 C C . ASP A 1 229 ? 17.388 6.357 -14.501 1.00 87.31 229 ASP A C 1
ATOM 1772 O O . ASP A 1 229 ? 17.079 6.034 -15.644 1.00 87.31 229 ASP A O 1
ATOM 1776 N N . SER A 1 230 ? 17.051 5.596 -13.456 1.00 91.19 230 SER A N 1
ATOM 1777 C CA . SER A 1 230 ? 16.306 4.348 -13.604 1.00 91.19 230 SER A CA 1
ATOM 1778 C C . SER A 1 230 ? 14.804 4.608 -13.750 1.00 91.19 230 SER A C 1
ATOM 1780 O O . SER A 1 230 ? 14.215 5.378 -12.985 1.00 91.19 230 SER A O 1
ATOM 1782 N N . SER A 1 231 ? 14.164 3.903 -14.688 1.00 87.25 231 SER A N 1
ATOM 1783 C CA . SER A 1 231 ? 12.698 3.780 -14.779 1.00 87.25 231 SER A CA 1
ATOM 1784 C C . SER A 1 231 ? 12.075 3.168 -13.522 1.00 87.25 231 SER A C 1
ATOM 1786 O O . SER A 1 231 ? 10.895 3.379 -13.234 1.00 87.25 231 SER A O 1
ATOM 1788 N N . ASP A 1 232 ? 12.890 2.442 -12.763 1.00 91.81 232 ASP A N 1
ATOM 1789 C CA . ASP A 1 232 ? 12.501 1.696 -11.576 1.00 91.81 232 ASP A CA 1
ATOM 1790 C C . ASP A 1 232 ? 12.762 2.498 -10.298 1.00 91.81 232 ASP A C 1
ATOM 1792 O O . ASP A 1 232 ? 12.693 1.948 -9.201 1.00 91.81 232 ASP A O 1
ATOM 1796 N N . TRP A 1 233 ? 13.091 3.790 -10.414 1.00 95.19 233 TRP A N 1
ATOM 1797 C CA . TRP A 1 233 ? 13.255 4.667 -9.260 1.00 95.19 233 TRP A CA 1
ATOM 1798 C C . TRP A 1 233 ? 11.995 4.642 -8.387 1.00 95.19 233 TRP A C 1
ATOM 1800 O O . TRP A 1 233 ? 10.868 4.719 -8.889 1.00 95.19 233 TRP A O 1
ATOM 1810 N N . GLY A 1 234 ? 12.192 4.520 -7.076 1.00 95.00 234 GLY A N 1
ATOM 1811 C CA . GLY A 1 234 ? 11.128 4.422 -6.085 1.00 95.00 234 GLY A CA 1
ATOM 1812 C C . GLY A 1 234 ? 10.344 3.107 -6.121 1.00 95.00 234 GLY A C 1
ATOM 1813 O O . GLY A 1 234 ? 9.274 3.055 -5.524 1.00 95.00 234 GLY A O 1
ATOM 1814 N N . LEU A 1 235 ? 10.818 2.067 -6.819 1.00 94.69 235 LEU A N 1
ATOM 1815 C CA . LEU A 1 235 ? 10.270 0.714 -6.686 1.00 94.69 235 LEU A CA 1
ATOM 1816 C C . LEU A 1 235 ? 10.920 -0.032 -5.519 1.00 94.69 235 LEU A C 1
ATOM 1818 O O . LEU A 1 235 ? 12.134 0.067 -5.302 1.00 94.69 235 LEU A O 1
ATOM 1822 N N . GLN A 1 236 ? 10.093 -0.796 -4.807 1.00 93.94 236 GLN A N 1
ATOM 1823 C CA . GLN A 1 236 ? 10.525 -1.718 -3.766 1.00 93.94 236 GLN A CA 1
ATOM 1824 C C . GLN A 1 236 ? 11.282 -2.895 -4.391 1.00 93.94 236 GLN A C 1
ATOM 1826 O O . GLN A 1 236 ? 10.888 -3.441 -5.420 1.00 93.94 236 GLN A O 1
ATOM 1831 N N . ARG A 1 237 ? 12.379 -3.284 -3.743 1.00 91.25 237 ARG A N 1
ATOM 1832 C CA . ARG A 1 237 ? 13.202 -4.450 -4.061 1.00 91.25 237 ARG A CA 1
ATOM 1833 C C . ARG A 1 237 ? 13.266 -5.392 -2.865 1.00 91.25 237 ARG A C 1
ATOM 1835 O O . ARG A 1 237 ? 13.015 -4.988 -1.722 1.00 91.25 237 ARG A O 1
ATOM 1842 N N . HIS A 1 238 ? 13.641 -6.641 -3.134 1.00 91.50 238 HIS A N 1
ATOM 1843 C CA . HIS A 1 238 ? 14.001 -7.637 -2.115 1.00 91.50 238 HIS A CA 1
ATOM 1844 C C . HIS A 1 238 ? 12.885 -7.930 -1.103 1.00 91.50 238 HIS A C 1
ATOM 1846 O O . HIS A 1 238 ? 13.157 -8.335 0.025 1.00 91.50 238 HIS A O 1
ATOM 1852 N N . THR A 1 239 ? 11.628 -7.685 -1.472 1.00 93.81 239 THR A N 1
ATOM 1853 C CA . THR A 1 239 ? 10.458 -7.934 -0.624 1.00 93.81 239 THR A CA 1
ATOM 1854 C C . THR A 1 239 ? 9.335 -8.456 -1.505 1.00 93.81 239 THR A C 1
ATOM 1856 O O . THR A 1 239 ? 8.978 -7.811 -2.488 1.00 93.81 239 THR A O 1
ATOM 1859 N N . CYS A 1 240 ? 8.807 -9.631 -1.178 1.00 95.25 240 CYS A N 1
ATOM 1860 C CA . CYS A 1 240 ? 7.643 -10.182 -1.850 1.00 95.25 240 CYS A CA 1
ATOM 1861 C C . CYS A 1 240 ? 6.421 -9.308 -1.557 1.00 95.25 240 CYS A C 1
ATOM 1863 O O . CYS A 1 240 ? 6.126 -9.017 -0.400 1.00 95.25 240 CYS A O 1
ATOM 1865 N N . TYR A 1 241 ? 5.701 -8.925 -2.605 1.00 95.31 241 TYR A N 1
ATOM 1866 C CA . TYR A 1 241 ? 4.498 -8.108 -2.515 1.00 95.31 241 TYR A CA 1
ATOM 1867 C C . TYR A 1 241 ? 3.337 -8.804 -1.790 1.00 95.31 241 TYR A C 1
ATOM 1869 O O . TYR A 1 241 ? 2.504 -8.122 -1.203 1.00 95.31 241 TYR A O 1
ATOM 1877 N N . GLU A 1 242 ? 3.268 -10.138 -1.843 1.00 94.31 242 GLU A N 1
ATOM 1878 C CA . GLU A 1 242 ? 2.148 -10.901 -1.280 1.00 94.31 242 GLU A CA 1
ATOM 1879 C C . GLU A 1 242 ? 2.375 -11.261 0.193 1.00 94.31 242 GLU A C 1
ATOM 1881 O O . GLU A 1 242 ? 1.535 -10.979 1.038 1.00 94.31 242 GLU A O 1
ATOM 1886 N N . CYS A 1 243 ? 3.529 -11.850 0.529 1.00 95.44 243 CYS A N 1
ATOM 1887 C CA . CYS A 1 243 ? 3.802 -12.322 1.891 1.00 95.44 243 CYS A CA 1
ATOM 1888 C C . CYS A 1 243 ? 4.642 -11.365 2.747 1.00 95.44 243 CYS A C 1
ATOM 1890 O O . CYS A 1 243 ? 5.009 -11.735 3.859 1.00 95.44 243 CYS A O 1
ATOM 1892 N N . THR A 1 244 ? 5.036 -10.203 2.206 1.00 95.00 244 THR A N 1
ATOM 1893 C CA . THR A 1 244 ? 5.978 -9.230 2.811 1.00 95.00 244 THR A CA 1
ATOM 1894 C C . THR A 1 244 ? 7.344 -9.811 3.209 1.00 95.00 244 THR A C 1
ATOM 1896 O O . THR A 1 244 ? 8.150 -9.149 3.872 1.00 95.00 244 THR A O 1
ATOM 1899 N N . GLY A 1 245 ? 7.634 -11.043 2.785 1.00 94.38 245 GLY A N 1
ATOM 1900 C CA . GLY A 1 245 ? 8.876 -11.755 3.042 1.00 94.38 245 GLY A CA 1
ATOM 1901 C C . GLY A 1 245 ? 10.054 -11.144 2.295 1.00 94.38 245 GLY A C 1
ATOM 1902 O O . GLY A 1 245 ? 9.927 -10.758 1.132 1.00 94.38 245 GLY A O 1
ATOM 1903 N N . HIS A 1 246 ? 11.215 -11.059 2.943 1.00 93.06 246 HIS A N 1
ATOM 1904 C CA . HIS A 1 246 ? 12.418 -10.540 2.299 1.00 93.06 246 HIS A CA 1
ATOM 1905 C C . HIS A 1 246 ? 13.092 -11.598 1.435 1.00 93.06 246 HIS A C 1
ATOM 1907 O O . HIS A 1 246 ? 13.080 -12.782 1.763 1.00 93.06 246 HIS A O 1
ATOM 1913 N N . ILE A 1 247 ? 13.700 -11.166 0.335 1.00 91.38 247 ILE A N 1
ATOM 1914 C CA . ILE A 1 247 ? 14.348 -12.057 -0.624 1.00 91.38 247 ILE A CA 1
ATOM 1915 C C . ILE A 1 247 ? 15.762 -11.550 -0.889 1.00 91.38 247 ILE A C 1
ATOM 1917 O O . ILE A 1 247 ? 15.942 -10.373 -1.208 1.00 91.38 247 ILE A O 1
ATOM 1921 N N . CYS A 1 248 ? 16.769 -12.409 -0.713 1.00 90.06 248 CYS A N 1
ATOM 1922 C CA . CYS A 1 248 ? 18.154 -12.026 -0.963 1.00 90.06 248 CYS A CA 1
ATOM 1923 C C . CYS A 1 248 ? 18.401 -11.826 -2.466 1.00 90.06 248 CYS A C 1
ATOM 1925 O O . CYS A 1 248 ? 17.566 -12.152 -3.302 1.00 90.06 248 CYS A O 1
ATOM 1927 N N . GLN A 1 249 ? 19.545 -11.239 -2.812 1.00 86.44 249 GLN A N 1
ATOM 1928 C CA . GLN A 1 249 ? 19.907 -10.988 -4.208 1.00 86.44 249 GLN A CA 1
ATOM 1929 C C . GLN A 1 249 ? 20.236 -12.275 -4.982 1.00 86.44 249 GLN A C 1
ATOM 1931 O O . GLN A 1 249 ? 20.097 -12.299 -6.199 1.00 86.44 249 GLN A O 1
ATOM 1936 N N . GLU A 1 250 ? 20.699 -13.312 -4.282 1.00 88.56 250 GLU A N 1
ATOM 1937 C CA . GLU A 1 250 ? 21.087 -14.596 -4.879 1.00 88.56 250 GLU A CA 1
ATOM 1938 C C . GLU A 1 250 ? 19.880 -15.482 -5.189 1.00 88.56 250 GLU A C 1
ATOM 1940 O O . GLU A 1 250 ? 19.946 -16.320 -6.084 1.00 88.56 250 GLU A O 1
ATOM 1945 N N . CYS A 1 251 ? 18.770 -15.279 -4.478 1.00 89.06 251 CYS A N 1
ATOM 1946 C CA . CYS A 1 251 ? 17.513 -15.917 -4.814 1.00 89.06 251 CYS A CA 1
ATOM 1947 C C . CYS A 1 251 ? 16.899 -15.205 -6.021 1.00 89.06 251 CYS A C 1
ATOM 1949 O O . CYS A 1 251 ? 16.667 -13.993 -5.995 1.00 89.06 251 CYS A O 1
ATOM 1951 N N . GLU A 1 252 ? 16.653 -15.964 -7.086 1.00 77.94 252 GLU A N 1
ATOM 1952 C CA . GLU A 1 252 ? 15.981 -15.456 -8.273 1.00 77.94 252 GLU A CA 1
ATOM 1953 C C . GLU A 1 252 ? 14.554 -15.030 -7.913 1.00 77.94 252 GLU A C 1
ATOM 1955 O O . GLU A 1 252 ? 13.824 -15.717 -7.194 1.00 77.94 252 GLU A O 1
ATOM 1960 N N . VAL A 1 253 ? 14.176 -13.839 -8.369 1.00 82.81 253 VAL A N 1
ATOM 1961 C CA . VAL A 1 253 ? 12.915 -13.206 -7.996 1.00 82.81 253 VAL A CA 1
ATOM 1962 C C . VAL A 1 253 ? 12.141 -12.814 -9.224 1.00 82.81 253 VAL A C 1
ATOM 1964 O O . VAL A 1 253 ? 12.628 -12.093 -10.095 1.00 82.81 253 VAL A O 1
ATOM 1967 N N . GLY A 1 254 ? 10.886 -13.241 -9.244 1.00 86.19 254 GLY A N 1
ATOM 1968 C CA . GLY A 1 254 ? 9.944 -12.813 -10.250 1.00 86.19 254 GLY A CA 1
ATOM 1969 C C . GLY A 1 254 ? 9.627 -11.334 -10.078 1.00 86.19 254 GLY A C 1
ATOM 1970 O O . GLY A 1 254 ? 8.936 -10.950 -9.133 1.00 86.19 254 GLY A O 1
ATOM 1971 N N . PHE A 1 255 ? 10.113 -10.493 -10.990 1.00 91.25 255 PHE A N 1
ATOM 1972 C CA . PHE A 1 255 ? 9.677 -9.105 -11.103 1.00 91.25 255 PHE A CA 1
ATOM 1973 C C . PHE A 1 255 ? 8.673 -8.980 -12.243 1.00 91.25 255 PHE A C 1
ATOM 1975 O O . PHE A 1 255 ? 9.033 -9.115 -13.410 1.00 91.25 255 PHE A O 1
ATOM 1982 N N . CYS A 1 256 ? 7.414 -8.703 -11.912 1.00 91.25 256 CYS A N 1
ATOM 1983 C CA . CYS A 1 256 ? 6.387 -8.501 -12.922 1.00 91.25 256 CYS A CA 1
ATOM 1984 C C . CYS A 1 256 ? 6.543 -7.120 -13.560 1.00 91.25 256 CYS A C 1
ATOM 1986 O O . CYS A 1 256 ? 6.450 -6.094 -12.880 1.00 91.25 256 CYS A O 1
ATOM 1988 N N . GLN A 1 257 ? 6.750 -7.084 -14.872 1.00 88.50 257 GLN A N 1
ATOM 1989 C CA . GLN A 1 257 ? 6.896 -5.843 -15.616 1.00 88.50 257 GLN A CA 1
ATOM 1990 C C . GLN A 1 257 ? 5.586 -5.055 -15.705 1.00 88.50 257 GLN A C 1
ATOM 1992 O O . GLN A 1 257 ? 5.672 -3.831 -15.792 1.00 88.50 257 GLN A O 1
ATOM 1997 N N . ASP A 1 258 ? 4.426 -5.697 -15.577 1.00 85.06 258 ASP A N 1
ATOM 1998 C CA . ASP A 1 258 ? 3.125 -5.038 -15.741 1.00 85.06 258 ASP A CA 1
ATOM 1999 C C . ASP A 1 258 ? 2.674 -4.343 -14.461 1.00 85.06 258 ASP A C 1
ATOM 2001 O O . ASP A 1 258 ? 2.431 -3.137 -14.441 1.00 85.06 258 ASP A O 1
ATOM 2005 N N . CYS A 1 259 ? 2.647 -5.065 -13.339 1.00 88.44 259 CYS A N 1
ATOM 2006 C CA . CYS A 1 259 ? 2.297 -4.450 -12.058 1.00 88.44 259 CYS A CA 1
ATOM 2007 C C . CYS A 1 259 ? 3.491 -3.805 -11.341 1.00 88.44 259 CYS A C 1
ATOM 2009 O O . CYS A 1 259 ? 3.292 -3.114 -10.341 1.00 88.44 259 CYS A O 1
ATOM 2011 N N . LYS A 1 260 ? 4.726 -3.991 -11.840 1.00 91.50 260 LYS A N 1
ATOM 2012 C CA . LYS A 1 260 ? 5.976 -3.504 -11.221 1.00 91.50 260 LYS A CA 1
ATOM 2013 C C . LYS A 1 260 ? 6.130 -3.959 -9.762 1.00 91.50 260 LYS A C 1
ATOM 2015 O O . LYS A 1 260 ? 6.594 -3.187 -8.921 1.00 91.50 260 LYS A O 1
ATOM 2020 N N . LYS A 1 261 ? 5.723 -5.200 -9.473 1.00 92.94 261 LYS A N 1
ATOM 2021 C CA . LYS A 1 261 ? 5.784 -5.846 -8.150 1.00 92.94 261 LYS A CA 1
ATOM 2022 C C . LYS A 1 261 ? 6.710 -7.058 -8.199 1.00 92.94 261 LYS A C 1
ATOM 2024 O O . LYS A 1 261 ? 6.834 -7.716 -9.233 1.00 92.94 261 LYS A O 1
ATOM 2029 N N . GLN A 1 262 ? 7.347 -7.346 -7.069 1.00 93.06 262 GLN A N 1
ATOM 2030 C CA . GLN A 1 262 ? 8.244 -8.485 -6.906 1.00 93.06 262 GLN A CA 1
ATOM 2031 C C . GLN A 1 262 ? 7.551 -9.590 -6.106 1.00 93.06 262 GLN A C 1
ATOM 2033 O O . GLN A 1 262 ? 6.906 -9.314 -5.096 1.00 93.06 262 GLN A O 1
ATOM 2038 N N . PHE A 1 263 ? 7.708 -10.842 -6.522 1.00 93.31 263 PHE A N 1
ATOM 2039 C CA . PHE A 1 263 ? 7.115 -11.998 -5.856 1.00 93.31 263 PHE A CA 1
ATOM 2040 C C . PHE A 1 263 ? 8.176 -13.064 -5.578 1.00 93.31 263 PHE A C 1
ATOM 2042 O O . PHE A 1 263 ? 9.112 -13.230 -6.360 1.00 93.31 263 PHE A O 1
ATOM 2049 N N . CYS A 1 264 ? 8.046 -13.776 -4.455 1.00 93.25 264 CYS A N 1
ATOM 2050 C CA . CYS A 1 264 ? 8.773 -15.028 -4.269 1.00 93.25 264 CYS A CA 1
ATOM 2051 C C . CYS A 1 264 ? 8.042 -16.153 -5.008 1.00 93.25 264 CYS A C 1
ATOM 2053 O O . CYS A 1 264 ? 6.820 -16.096 -5.180 1.00 93.25 264 CYS A O 1
ATOM 2055 N N . GLU A 1 265 ? 8.778 -17.195 -5.388 1.00 89.44 265 GLU A N 1
ATOM 2056 C CA . GLU A 1 265 ? 8.243 -18.317 -6.173 1.00 89.44 265 GLU A CA 1
ATOM 2057 C C . GLU A 1 265 ? 7.037 -18.996 -5.512 1.00 89.44 265 GLU A C 1
ATOM 2059 O O . GLU A 1 265 ? 6.106 -19.414 -6.194 1.00 89.44 265 GLU A O 1
ATOM 2064 N N . SER A 1 266 ? 7.021 -19.061 -4.176 1.00 91.69 266 SER A N 1
ATOM 2065 C CA . SER A 1 266 ? 5.922 -19.659 -3.411 1.00 91.69 266 SER A CA 1
ATOM 2066 C C . SER A 1 266 ? 4.629 -18.842 -3.428 1.00 91.69 266 SER A C 1
ATOM 2068 O O . SER A 1 266 ? 3.566 -19.403 -3.178 1.00 91.69 266 SER A O 1
ATOM 2070 N N . CYS A 1 267 ? 4.704 -17.533 -3.688 1.00 92.38 267 CYS A N 1
ATOM 2071 C CA . CYS A 1 267 ? 3.535 -16.654 -3.695 1.00 92.38 267 CYS A CA 1
ATOM 2072 C C . CYS A 1 267 ? 2.995 -16.426 -5.102 1.00 92.38 267 CYS A C 1
ATOM 2074 O O . CYS A 1 267 ? 1.786 -16.319 -5.281 1.00 92.38 267 CYS A O 1
ATOM 2076 N N . CYS A 1 268 ? 3.876 -16.307 -6.095 1.00 89.62 268 CYS A N 1
ATOM 2077 C CA . CYS A 1 268 ? 3.449 -16.087 -7.465 1.00 89.62 268 CYS A CA 1
ATOM 2078 C C . CYS A 1 268 ? 4.521 -16.542 -8.451 1.00 89.62 268 CYS A C 1
ATOM 2080 O O . CYS A 1 268 ? 5.672 -16.111 -8.379 1.00 89.62 268 CYS A O 1
ATOM 2082 N N . THR A 1 269 ? 4.122 -17.376 -9.408 1.00 87.94 269 THR A N 1
ATOM 2083 C CA . THR A 1 269 ? 4.982 -17.763 -10.524 1.00 87.94 269 THR A CA 1
ATOM 2084 C C . THR A 1 269 ? 5.017 -16.638 -11.549 1.00 87.94 269 THR A C 1
ATOM 2086 O O . THR A 1 269 ? 3.972 -16.219 -12.055 1.00 87.94 269 THR A O 1
ATOM 2089 N N . THR A 1 270 ? 6.212 -16.170 -11.892 1.00 87.12 270 THR A N 1
ATOM 2090 C CA . THR A 1 270 ? 6.410 -15.280 -13.038 1.00 87.12 270 THR A CA 1
ATOM 2091 C C . THR A 1 270 ? 6.786 -16.085 -14.266 1.00 87.12 270 THR A C 1
ATOM 2093 O O . THR A 1 270 ? 7.735 -16.865 -14.229 1.00 87.12 270 THR A O 1
ATOM 2096 N N . LYS A 1 271 ? 6.057 -15.876 -15.359 1.00 87.25 271 LYS A N 1
ATOM 2097 C CA . LYS A 1 271 ? 6.404 -16.419 -16.671 1.00 87.25 271 LYS A CA 1
ATOM 2098 C C . LYS A 1 271 ? 7.320 -15.428 -17.373 1.00 87.25 271 LYS A C 1
ATOM 2100 O O . LYS A 1 271 ? 7.049 -14.229 -17.338 1.00 87.25 271 LYS A O 1
ATOM 2105 N N . ILE A 1 272 ? 8.384 -15.924 -17.995 1.00 86.75 272 ILE A N 1
ATOM 2106 C CA . ILE A 1 272 ? 9.345 -15.119 -18.752 1.00 86.75 272 ILE A CA 1
ATOM 2107 C C . ILE A 1 272 ? 9.166 -15.455 -20.230 1.00 86.75 272 ILE A C 1
ATOM 2109 O O . ILE A 1 272 ? 9.145 -16.625 -20.601 1.00 86.75 272 ILE A O 1
ATOM 2113 N N . CYS A 1 273 ? 9.017 -14.436 -21.072 1.00 84.75 273 CYS A N 1
ATOM 2114 C CA . CYS A 1 273 ? 9.037 -14.615 -22.518 1.00 84.75 273 CYS A CA 1
ATOM 2115 C C . CYS A 1 273 ? 10.478 -14.834 -22.995 1.00 84.75 273 CYS A C 1
ATOM 2117 O O . CYS A 1 273 ? 11.315 -13.950 -22.824 1.00 84.75 273 CYS A O 1
ATOM 2119 N N . AS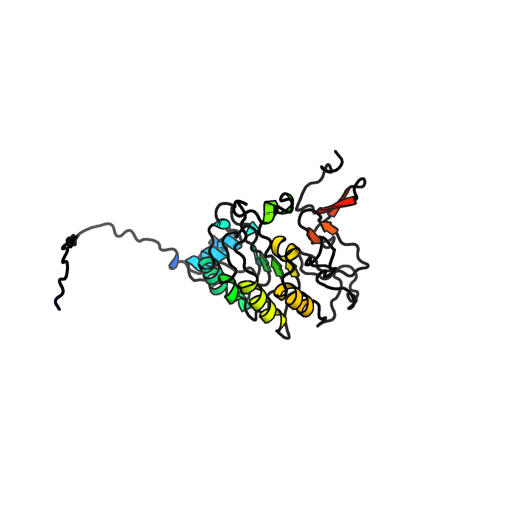P A 1 274 ? 10.762 -15.960 -23.650 1.00 85.56 274 ASP A N 1
ATOM 2120 C CA . ASP A 1 274 ? 12.110 -16.283 -24.148 1.00 85.56 274 ASP A CA 1
ATOM 2121 C C . ASP A 1 274 ? 12.621 -15.304 -25.223 1.00 85.56 274 ASP A C 1
ATOM 2123 O O . ASP A 1 274 ? 13.826 -15.184 -25.436 1.00 85.56 274 ASP A O 1
ATOM 2127 N N . MET A 1 275 ? 11.713 -14.599 -25.908 1.00 86.19 275 MET A N 1
ATOM 2128 C CA . MET A 1 275 ? 12.049 -13.704 -27.022 1.00 86.19 275 MET A CA 1
ATOM 2129 C C . MET A 1 275 ? 12.431 -12.292 -26.561 1.00 86.19 275 MET A C 1
ATOM 2131 O O . MET A 1 275 ? 13.406 -11.726 -27.055 1.00 86.19 275 MET A O 1
ATOM 2135 N N . CYS A 1 276 ? 11.672 -11.706 -25.630 1.00 85.94 276 CYS A N 1
ATOM 2136 C CA . CYS A 1 276 ? 11.886 -10.329 -25.163 1.00 85.94 276 CYS A CA 1
ATOM 2137 C C . CYS A 1 276 ? 12.296 -10.226 -23.688 1.00 85.94 276 CYS A C 1
ATOM 2139 O O . CYS A 1 276 ? 12.523 -9.120 -23.197 1.00 85.94 276 CYS A O 1
ATOM 2141 N N . TYR A 1 277 ? 12.388 -11.356 -22.982 1.00 85.12 277 TYR A N 1
ATOM 2142 C CA . TYR A 1 277 ? 12.681 -11.440 -21.550 1.00 85.12 277 TYR A CA 1
ATOM 2143 C C . TYR A 1 277 ? 11.698 -10.652 -20.668 1.00 85.12 277 TYR A C 1
ATOM 2145 O O . TYR A 1 277 ? 12.025 -10.278 -19.538 1.00 85.12 277 TYR A O 1
ATOM 2153 N N . SER A 1 278 ? 10.480 -10.388 -21.159 1.00 84.81 278 SER A N 1
ATOM 2154 C CA . SER A 1 278 ? 9.422 -9.804 -20.337 1.00 84.81 278 SER A CA 1
ATOM 2155 C C . SER A 1 278 ? 8.934 -10.829 -19.324 1.00 84.81 278 SER A C 1
ATOM 2157 O O . SER A 1 278 ? 8.555 -11.939 -19.702 1.00 84.81 278 SER A O 1
ATOM 2159 N N . ALA A 1 279 ? 8.920 -10.450 -18.051 1.00 87.12 279 ALA A N 1
ATOM 2160 C CA . ALA A 1 279 ? 8.387 -11.273 -16.978 1.00 87.12 279 ALA A CA 1
ATOM 2161 C C . ALA A 1 279 ? 7.027 -10.732 -16.529 1.00 87.12 279 ALA A C 1
ATOM 2163 O O . ALA A 1 279 ? 6.922 -9.558 -16.171 1.00 87.12 279 ALA A O 1
ATOM 2164 N N . VAL A 1 280 ? 6.002 -11.581 -16.513 1.00 87.81 280 VAL A N 1
ATOM 2165 C CA . VAL A 1 280 ? 4.650 -11.233 -16.049 1.00 87.81 280 VAL A CA 1
ATOM 2166 C C . VAL A 1 280 ? 4.232 -12.231 -14.978 1.00 87.81 280 VAL A C 1
ATOM 2168 O O . VAL A 1 280 ? 4.527 -13.426 -15.065 1.00 87.81 280 VAL A O 1
ATOM 2171 N N . CYS A 1 281 ? 3.604 -11.739 -13.914 1.00 88.94 281 CYS A N 1
ATOM 2172 C CA . CYS A 1 281 ? 3.085 -12.597 -12.858 1.00 88.94 281 CYS A CA 1
ATOM 2173 C C . CYS A 1 281 ? 1.731 -13.188 -13.258 1.00 88.94 281 CYS A C 1
ATOM 2175 O O . CYS A 1 281 ? 0.963 -12.551 -13.975 1.00 88.94 281 CYS A O 1
ATOM 2177 N N . SER A 1 282 ? 1.403 -14.370 -12.736 1.00 86.75 282 SER A N 1
ATOM 2178 C CA . SER A 1 282 ? 0.120 -15.032 -13.020 1.00 86.75 282 SER A CA 1
ATOM 2179 C C . SER A 1 282 ? -1.114 -14.223 -12.601 1.00 86.75 282 SER A C 1
ATOM 2181 O O . SER A 1 282 ? -2.212 -14.510 -13.054 1.00 86.75 282 SER A O 1
ATOM 2183 N N . ALA A 1 283 ? -0.953 -13.203 -11.750 1.00 81.19 283 ALA A N 1
ATOM 2184 C CA . ALA A 1 283 ? -2.033 -12.285 -11.391 1.00 81.19 283 ALA A CA 1
ATOM 2185 C C . ALA A 1 283 ? -2.294 -11.198 -12.451 1.00 81.19 283 ALA A C 1
ATOM 2187 O O . ALA A 1 283 ? -3.384 -10.632 -12.479 1.00 81.19 283 ALA A O 1
ATOM 2188 N N . CYS A 1 284 ? -1.301 -10.868 -13.280 1.00 81.62 284 CYS A N 1
ATOM 2189 C CA . CYS A 1 284 ? -1.447 -9.872 -14.340 1.00 81.62 284 CYS A CA 1
ATOM 2190 C C . CYS A 1 284 ? -1.993 -10.493 -15.622 1.00 81.62 284 CYS A C 1
ATOM 2192 O O . CYS A 1 284 ? -2.831 -9.873 -16.268 1.00 81.62 284 CYS A O 1
ATOM 2194 N N . GLU A 1 285 ? -1.561 -11.708 -15.966 1.00 76.44 285 GLU A N 1
ATOM 2195 C CA . GLU A 1 285 ? -2.037 -12.381 -17.167 1.00 76.44 285 GLU A CA 1
ATOM 2196 C C . GLU A 1 285 ? -1.785 -13.893 -17.120 1.00 76.44 285 GLU A C 1
ATOM 2198 O O . GLU A 1 285 ? -0.715 -14.362 -16.711 1.00 76.44 285 GLU A O 1
ATOM 2203 N N . ASP A 1 286 ? -2.746 -14.663 -17.629 1.00 65.44 286 ASP A N 1
ATOM 2204 C CA . ASP A 1 286 ? -2.532 -16.051 -18.021 1.00 65.44 286 ASP A CA 1
ATOM 2205 C C . ASP A 1 286 ? -1.800 -16.060 -19.369 1.00 65.44 286 ASP A C 1
ATOM 2207 O O . ASP A 1 286 ? -2.390 -16.336 -20.406 1.00 65.44 286 ASP A O 1
ATOM 2211 N N . LEU A 1 287 ? -0.504 -15.721 -19.377 1.00 55.72 287 LEU A N 1
ATOM 2212 C CA . LEU A 1 287 ? 0.287 -15.738 -20.612 1.00 55.72 287 LEU A CA 1
ATOM 2213 C C . LEU A 1 287 ? 0.310 -17.161 -21.193 1.00 55.72 287 LEU A C 1
ATOM 2215 O O . LEU A 1 287 ? 1.079 -18.014 -20.730 1.00 55.72 287 LEU A O 1
ATOM 2219 N N . GLU A 1 288 ? -0.536 -17.433 -22.180 1.00 60.41 288 GLU A N 1
ATOM 2220 C CA . GLU A 1 288 ? -0.271 -18.454 -23.195 1.00 60.41 288 GLU A CA 1
ATOM 2221 C C . GLU A 1 288 ? 0.600 -17.867 -24.316 1.00 60.41 288 GLU A C 1
ATOM 2223 O O . GLU A 1 288 ? 1.381 -18.601 -24.918 1.00 60.41 288 GLU A O 1
ATOM 2228 N N . VAL A 1 2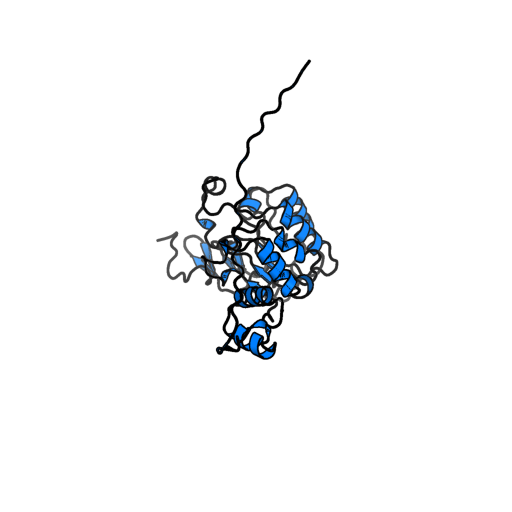89 ? 0.532 -16.546 -24.549 1.00 65.81 289 VAL A N 1
ATOM 2229 C CA . VAL A 1 289 ? 1.255 -15.848 -25.622 1.00 65.81 289 VAL A CA 1
ATOM 2230 C C . VAL A 1 289 ? 1.734 -14.469 -25.155 1.00 65.81 289 VAL A C 1
ATOM 2232 O O . VAL A 1 289 ? 1.022 -13.778 -24.438 1.00 65.81 289 VAL A O 1
ATOM 2235 N N . CYS A 1 290 ? 2.956 -14.072 -25.525 1.00 70.69 290 CYS A N 1
ATOM 2236 C CA . CYS A 1 290 ? 3.507 -12.754 -25.201 1.00 70.69 290 CYS A CA 1
ATOM 2237 C C . CYS A 1 290 ? 3.043 -11.718 -26.233 1.00 70.69 290 CYS A C 1
ATOM 2239 O O . CYS A 1 290 ? 3.566 -11.711 -27.345 1.00 70.69 290 CYS A O 1
ATOM 2241 N N . GLU A 1 291 ? 2.150 -10.799 -25.849 1.00 69.81 291 GLU A N 1
ATOM 2242 C CA . GLU A 1 291 ? 1.610 -9.759 -26.752 1.00 69.81 291 GLU A CA 1
ATOM 2243 C C . GLU A 1 291 ? 2.688 -8.874 -27.406 1.00 69.81 291 GLU A C 1
ATOM 2245 O O . GLU A 1 291 ? 2.465 -8.279 -28.456 1.00 69.81 291 GLU A O 1
ATOM 2250 N N . VAL A 1 292 ? 3.875 -8.765 -26.797 1.00 68.81 292 VAL A N 1
ATOM 2251 C CA . VAL A 1 292 ? 4.989 -7.963 -27.334 1.00 68.81 292 VAL A CA 1
ATOM 2252 C C . VAL A 1 292 ? 5.667 -8.645 -28.530 1.00 68.81 292 VAL A C 1
ATOM 2254 O O . VAL A 1 292 ? 6.291 -7.964 -29.342 1.00 68.81 292 VAL A O 1
ATOM 2257 N N . CYS A 1 293 ? 5.605 -9.977 -28.610 1.00 73.38 293 CYS A N 1
ATOM 2258 C CA . CYS A 1 293 ? 6.348 -10.778 -29.590 1.00 73.38 293 CYS A CA 1
ATOM 2259 C C . CYS A 1 293 ? 5.467 -11.426 -30.666 1.00 73.38 293 CYS A C 1
ATOM 2261 O O . CYS A 1 293 ? 6.018 -12.128 -31.517 1.00 73.38 293 CYS A O 1
ATOM 2263 N N . ASP A 1 294 ? 4.154 -11.204 -30.609 1.00 64.19 294 ASP A N 1
ATOM 2264 C CA . ASP A 1 294 ? 3.164 -11.701 -31.572 1.00 64.19 294 ASP A CA 1
ATOM 2265 C C . ASP A 1 294 ? 3.006 -10.788 -32.803 1.00 64.19 294 ASP A C 1
ATOM 2267 O O . ASP A 1 294 ? 3.056 -9.542 -32.656 1.00 64.19 294 ASP A O 1
#

pLDDT: mean 83.5, std 17.99, range [31.58, 98.62]

Organism: NCBI:txid267567

Secondary structure (DSSP, 8-state):
--------------------------------GGGS-HHHHHHHHTTS-HHHHHHHHHHHT-GGG---SEEEGGGS-TTTGGG--HHHHHHHHHHTTHHHH--EEE-TT-TT--SGGGGGGTT-SS--EEE----TTGGG--TTGGG-TT-TT-----HHHHHHHHHHHHHSTT----EEE--HHHHHH--HHHHHHHHHHHS--S--BBTTT-PBPPTTS-SB---TT-TTTT-B-SB-TTT--B--SSS--EE-TTT--EE-TTT-PEEE-TTT--EEETTT---SS-TTT-